Protein AF-A0A1T5GUL2-F1 (afdb_monomer)

Sequence (260 aa):
LTGRYKSAHVIKKMPGNWKTVMDAFIESFHVENVHPQTAAYSGVEQAQYDVWPGKRHFSRTLTPVGMPTSSGSYPISDQQIVDRFIKEYMPGYEHLVGAPAATLGEGDTPRDVIGRIYTDMLAEQLQVDLSDLDTACAIDAVFYSIFPNFQPWPTLAYPLFYRFRPLDDDPNQCLMDIIILAPFQGERPPSATPVIQEFEEPLANALGVLGEILDQDCAHIRAIQAGMRAARDKQLNLAEYQDSRVRHYHRTLGEYIAAP

Organism: NCBI:txid1507287

Structure (mmCIF, N/CA/C/O backbone):
data_AF-A0A1T5GUL2-F1
#
_entry.id   AF-A0A1T5GUL2-F1
#
loop_
_atom_site.group_PDB
_atom_site.id
_atom_site.type_symbol
_atom_site.label_atom_id
_atom_site.label_alt_id
_atom_site.label_comp_id
_atom_site.label_asym_id
_atom_site.label_entity_id
_atom_site.label_seq_id
_atom_site.pdbx_PDB_ins_code
_atom_site.Cartn_x
_atom_site.Cartn_y
_atom_site.Cartn_z
_atom_site.occupancy
_atom_site.B_iso_or_equiv
_atom_site.auth_seq_id
_atom_site.auth_comp_id
_atom_site.auth_asym_id
_atom_site.auth_atom_id
_atom_site.pdbx_PDB_model_num
ATOM 1 N N . LEU A 1 1 ? -16.383 1.115 -8.897 1.00 56.81 1 LEU A N 1
ATOM 2 C CA . LEU A 1 1 ? -15.688 2.429 -8.891 1.00 56.81 1 LEU A CA 1
ATOM 3 C C . LEU A 1 1 ? -16.618 3.609 -9.217 1.00 56.81 1 LEU A C 1
ATOM 5 O O . LEU A 1 1 ? -16.133 4.724 -9.366 1.00 56.81 1 LEU A O 1
ATOM 9 N N . THR A 1 2 ? -17.940 3.418 -9.313 1.00 68.31 2 THR A N 1
ATOM 10 C CA . THR A 1 2 ? -18.891 4.543 -9.317 1.00 68.31 2 THR A CA 1
ATOM 11 C C . THR A 1 2 ? -18.802 5.293 -7.982 1.00 68.31 2 THR A C 1
ATOM 13 O O . THR A 1 2 ? -18.459 4.683 -6.973 1.00 68.31 2 THR A O 1
ATOM 16 N N . GLY A 1 3 ? -19.046 6.607 -7.977 1.00 85.50 3 GLY A N 1
ATOM 17 C CA . GLY A 1 3 ? -18.998 7.414 -6.747 1.00 85.50 3 GLY A CA 1
ATOM 18 C C . GLY A 1 3 ? -17.596 7.769 -6.241 1.00 85.50 3 GLY A C 1
ATOM 19 O O . GLY A 1 3 ? -17.454 8.148 -5.087 1.00 85.50 3 GLY A O 1
ATOM 20 N N . ARG A 1 4 ? -16.552 7.655 -7.077 1.00 90.44 4 ARG A N 1
ATOM 21 C CA . ARG A 1 4 ? -15.200 8.144 -6.759 1.00 90.44 4 ARG A CA 1
ATOM 22 C C . ARG A 1 4 ? -14.668 9.115 -7.806 1.00 90.44 4 ARG A C 1
ATOM 24 O O . ARG A 1 4 ? -14.989 9.018 -8.994 1.00 90.44 4 ARG A O 1
ATOM 31 N N . TYR A 1 5 ? -13.817 10.035 -7.374 1.00 92.81 5 TYR A N 1
ATOM 32 C CA . TYR A 1 5 ? -13.069 10.935 -8.245 1.00 92.81 5 TYR A CA 1
ATOM 33 C C . TYR A 1 5 ? -11.583 10.878 -7.906 1.00 92.81 5 TYR A C 1
ATOM 35 O O . TYR A 1 5 ? -11.183 10.400 -6.849 1.00 92.81 5 TYR A O 1
ATOM 43 N N . LYS A 1 6 ? -10.752 11.326 -8.844 1.00 95.00 6 LYS A N 1
ATOM 44 C CA . LYS A 1 6 ? -9.310 11.343 -8.652 1.00 95.00 6 LYS A CA 1
ATOM 45 C C . LYS A 1 6 ? -8.930 12.585 -7.855 1.00 95.00 6 LYS A C 1
ATOM 47 O O . LYS A 1 6 ? -8.860 13.658 -8.447 1.00 95.00 6 LYS A O 1
ATOM 52 N N . SER A 1 7 ? -8.728 12.441 -6.550 1.00 94.00 7 SER A N 1
ATOM 53 C CA . SER A 1 7 ? -8.394 13.553 -5.654 1.00 94.00 7 SER A CA 1
ATOM 54 C C . SER A 1 7 ? -6.920 13.947 -5.743 1.00 94.00 7 SER A C 1
ATOM 56 O O . SER A 1 7 ? -6.603 15.125 -5.626 1.00 94.00 7 SER A O 1
ATOM 58 N N . ALA A 1 8 ? -6.035 12.993 -6.042 1.00 96.00 8 ALA A N 1
ATOM 59 C CA . ALA A 1 8 ? -4.620 13.242 -6.304 1.00 96.00 8 ALA A CA 1
ATOM 60 C C . ALA A 1 8 ? -4.084 12.328 -7.414 1.00 96.00 8 ALA A C 1
ATOM 62 O O . ALA A 1 8 ? -4.597 11.228 -7.650 1.00 96.00 8 ALA A O 1
ATOM 63 N N . HIS A 1 9 ? -3.051 12.794 -8.114 1.00 97.75 9 HIS A N 1
ATOM 64 C CA . HIS A 1 9 ? -2.316 12.003 -9.095 1.00 97.75 9 HIS A CA 1
ATOM 65 C C . HIS A 1 9 ? -0.870 12.483 -9.168 1.00 97.75 9 HIS A C 1
ATOM 67 O O . HIS A 1 9 ? -0.607 13.573 -9.671 1.00 97.75 9 HIS A O 1
ATOM 73 N N . VAL A 1 10 ? 0.055 11.654 -8.702 1.00 98.06 10 VAL A N 1
ATOM 74 C CA . VAL A 1 10 ? 1.493 11.918 -8.754 1.00 98.06 10 VAL A CA 1
ATOM 75 C C . VAL A 1 10 ? 2.141 10.903 -9.685 1.00 98.06 10 VAL A C 1
ATOM 77 O O . VAL A 1 10 ? 1.787 9.730 -9.657 1.00 98.06 10 VAL A O 1
ATOM 80 N N . ILE A 1 11 ? 3.059 11.346 -10.538 1.00 98.19 11 ILE A N 1
ATOM 81 C CA . ILE A 1 11 ? 3.874 10.486 -11.397 1.00 98.19 11 ILE A CA 1
ATOM 82 C C . ILE A 1 11 ? 5.317 10.644 -10.940 1.00 98.19 11 ILE A C 1
ATOM 84 O O . ILE A 1 11 ? 5.960 11.644 -11.248 1.00 98.19 11 ILE A O 1
ATOM 88 N N . LYS A 1 12 ? 5.824 9.655 -10.214 1.00 97.81 12 LYS A N 1
ATOM 89 C CA . LYS A 1 12 ? 7.182 9.643 -9.684 1.00 97.81 12 LYS A CA 1
ATOM 90 C C . LYS A 1 12 ? 8.126 8.946 -10.658 1.00 97.81 12 LYS A C 1
ATOM 92 O O . LYS A 1 12 ? 7.891 7.799 -11.046 1.00 97.81 12 LYS A O 1
ATOM 97 N N . LYS A 1 13 ? 9.214 9.616 -11.042 1.00 98.00 13 LYS A N 1
ATOM 98 C CA . LYS A 1 13 ? 10.342 8.959 -11.712 1.00 98.00 13 LYS A CA 1
ATOM 99 C C . LYS A 1 13 ? 11.117 8.124 -10.702 1.00 98.00 13 LYS A C 1
ATOM 101 O O . LYS A 1 13 ? 11.506 8.620 -9.647 1.00 98.00 13 LYS A O 1
ATOM 106 N N . MET A 1 14 ? 11.352 6.863 -11.041 1.00 97.75 14 MET A N 1
ATOM 107 C CA . MET A 1 14 ? 11.936 5.872 -10.146 1.00 97.75 14 MET A CA 1
ATOM 108 C C . MET A 1 14 ? 13.224 5.286 -10.731 1.00 97.75 14 MET A C 1
ATOM 110 O O . MET A 1 14 ? 13.249 4.938 -11.914 1.00 97.75 14 MET A O 1
ATOM 114 N N . PRO A 1 15 ? 14.292 5.138 -9.927 1.00 96.12 15 PRO A N 1
ATOM 115 C CA . PRO A 1 15 ? 15.608 4.680 -10.377 1.00 96.12 15 PRO A CA 1
ATOM 116 C C . PRO A 1 15 ? 15.709 3.143 -10.407 1.00 96.12 15 PRO A C 1
ATOM 118 O O . PRO A 1 15 ? 16.641 2.557 -9.850 1.00 96.12 15 PRO A O 1
ATOM 121 N N . GLY A 1 16 ? 14.721 2.479 -11.004 1.00 95.88 16 GLY A N 1
ATOM 122 C CA . GLY A 1 16 ? 14.692 1.028 -11.132 1.00 95.88 16 GLY A CA 1
ATOM 123 C C . GLY A 1 16 ? 13.833 0.556 -12.296 1.00 95.88 16 GLY A C 1
ATOM 124 O O . GLY A 1 16 ? 13.089 1.318 -12.908 1.00 95.88 16 GLY A O 1
ATOM 125 N N . ASN A 1 17 ? 13.932 -0.734 -12.606 1.00 96.44 17 ASN A N 1
ATOM 126 C CA . ASN A 1 17 ? 13.040 -1.368 -13.562 1.00 96.44 17 ASN A CA 1
ATOM 127 C C . ASN A 1 17 ? 11.607 -1.340 -13.022 1.00 96.44 17 ASN A C 1
ATOM 129 O O . ASN A 1 17 ? 11.390 -1.679 -11.861 1.00 96.44 17 ASN A O 1
ATOM 133 N N . TRP A 1 18 ? 10.624 -1.046 -13.873 1.00 96.81 18 TRP A N 1
ATOM 134 C CA . TRP A 1 18 ? 9.217 -0.977 -13.458 1.00 96.81 18 TRP A CA 1
ATOM 135 C C . TRP A 1 18 ? 8.710 -2.257 -12.777 1.00 96.81 18 TRP A C 1
ATOM 137 O O . TRP A 1 18 ? 7.853 -2.177 -11.904 1.00 96.81 18 TRP A O 1
ATOM 147 N N . LYS A 1 19 ? 9.264 -3.424 -13.137 1.00 94.81 19 LYS A N 1
ATOM 148 C CA . LYS A 1 19 ? 8.939 -4.710 -12.502 1.00 94.81 19 LYS A CA 1
ATOM 149 C C . LYS A 1 19 ? 9.507 -4.806 -11.091 1.00 94.81 19 LYS A C 1
ATOM 151 O O . LYS A 1 19 ? 8.772 -5.154 -10.185 1.00 94.81 19 LYS A O 1
ATOM 156 N N . THR A 1 20 ? 10.771 -4.417 -10.906 1.00 94.00 20 THR A N 1
ATOM 157 C CA . THR A 1 20 ? 11.413 -4.353 -9.584 1.00 94.00 20 THR A CA 1
ATOM 158 C C . THR A 1 20 ? 10.648 -3.426 -8.649 1.00 94.00 20 THR A C 1
ATOM 160 O O . THR A 1 20 ? 10.437 -3.756 -7.490 1.00 94.00 20 THR A O 1
ATOM 163 N N . VAL A 1 21 ? 10.231 -2.259 -9.154 1.00 95.94 21 VAL A N 1
ATOM 164 C CA . VAL A 1 21 ? 9.444 -1.312 -8.359 1.00 95.94 21 VAL A CA 1
ATOM 165 C C . VAL A 1 21 ? 8.085 -1.916 -8.025 1.00 95.94 21 VAL A C 1
ATOM 167 O O . VAL A 1 21 ? 7.708 -1.921 -6.865 1.00 95.94 21 VAL A O 1
ATOM 170 N N . MET A 1 22 ? 7.379 -2.488 -9.004 1.00 95.75 22 MET A N 1
ATOM 171 C CA . MET A 1 22 ? 6.084 -3.135 -8.775 1.00 95.75 22 MET A CA 1
ATOM 172 C C . MET A 1 22 ? 6.152 -4.289 -7.762 1.00 95.75 22 MET A C 1
ATOM 174 O O . MET A 1 22 ? 5.208 -4.450 -6.989 1.00 95.75 22 MET A O 1
ATOM 178 N N . ASP A 1 23 ? 7.234 -5.075 -7.758 1.00 93.19 23 ASP A N 1
ATOM 179 C CA . ASP A 1 23 ? 7.425 -6.187 -6.821 1.00 93.19 23 ASP A CA 1
ATOM 180 C C . ASP A 1 23 ? 7.426 -5.705 -5.363 1.00 93.19 23 ASP A C 1
ATOM 182 O O . ASP A 1 23 ? 6.836 -6.369 -4.518 1.00 93.19 23 ASP A O 1
ATOM 186 N N . ALA A 1 24 ? 7.976 -4.519 -5.074 1.00 90.50 24 ALA A N 1
ATOM 187 C CA . ALA A 1 24 ? 7.932 -3.932 -3.730 1.00 90.50 24 ALA A CA 1
ATOM 188 C C . ALA A 1 24 ? 6.501 -3.605 -3.259 1.00 90.50 24 ALA A C 1
ATOM 190 O O . ALA A 1 24 ? 6.240 -3.580 -2.067 1.00 90.50 24 ALA A O 1
ATOM 191 N N . PHE A 1 25 ? 5.552 -3.410 -4.181 1.00 92.50 25 PHE A N 1
ATOM 192 C CA . PHE A 1 25 ? 4.154 -3.083 -3.867 1.00 92.50 25 PHE A CA 1
ATOM 193 C C . PHE A 1 25 ? 3.185 -4.251 -4.121 1.00 92.50 25 PHE A C 1
ATOM 195 O O . PHE A 1 25 ? 1.968 -4.092 -4.014 1.00 92.50 25 PHE A O 1
ATOM 202 N N . ILE A 1 26 ? 3.684 -5.431 -4.513 1.00 92.38 26 ILE A N 1
ATOM 203 C CA . ILE A 1 26 ? 2.848 -6.615 -4.779 1.00 92.38 26 ILE A CA 1
ATOM 204 C C . ILE A 1 26 ? 2.591 -7.451 -3.519 1.00 92.38 26 ILE A C 1
ATOM 206 O O . ILE A 1 26 ? 1.747 -8.346 -3.530 1.00 92.38 26 ILE A O 1
ATOM 210 N N . GLU A 1 27 ? 3.326 -7.188 -2.449 1.00 86.88 27 GLU A N 1
ATOM 211 C CA . GLU A 1 27 ? 3.377 -8.002 -1.243 1.00 86.88 27 GLU A CA 1
ATOM 212 C C . GLU A 1 27 ? 3.496 -7.096 0.004 1.00 86.88 27 GLU A C 1
ATOM 214 O O . GLU A 1 27 ? 3.497 -5.874 -0.126 1.00 86.88 27 GLU A O 1
ATOM 219 N N . SER A 1 28 ? 3.479 -7.663 1.213 1.00 86.19 28 SER A N 1
ATOM 220 C CA . SER A 1 28 ? 3.437 -6.898 2.480 1.00 86.19 28 SER A CA 1
ATOM 221 C C . SER A 1 28 ? 4.479 -7.328 3.515 1.00 86.19 28 SER A C 1
ATOM 223 O O . SER A 1 28 ? 4.546 -6.747 4.587 1.00 86.19 28 SER A O 1
ATOM 225 N N . PHE A 1 29 ? 5.308 -8.320 3.222 1.00 85.88 29 PHE A N 1
ATOM 226 C CA . PHE A 1 29 ? 6.333 -8.874 4.098 1.00 85.88 29 PHE A CA 1
ATOM 227 C C . PHE A 1 29 ? 7.426 -7.862 4.444 1.00 85.88 29 PHE A C 1
ATOM 229 O O . PHE A 1 29 ? 7.943 -7.880 5.559 1.00 85.88 29 PHE A O 1
ATOM 236 N N . HIS A 1 30 ? 7.761 -6.937 3.537 1.00 87.88 30 HIS A N 1
ATOM 237 C CA . HIS A 1 30 ? 8.733 -5.883 3.842 1.00 87.88 30 HIS A CA 1
ATOM 238 C C . HIS A 1 30 ? 8.229 -4.877 4.889 1.00 87.88 30 HIS A C 1
ATOM 240 O O . HIS A 1 30 ? 9.056 -4.228 5.530 1.00 87.88 30 HIS A O 1
ATOM 246 N N . VAL A 1 31 ? 6.908 -4.745 5.073 1.00 85.19 31 VAL A N 1
ATOM 247 C CA . VAL A 1 31 ? 6.274 -3.667 5.857 1.00 85.19 31 VAL A CA 1
ATOM 248 C C . VAL A 1 31 ? 6.827 -3.596 7.276 1.00 85.19 31 VAL A C 1
ATOM 250 O O . VAL A 1 31 ? 7.099 -2.510 7.768 1.00 85.19 31 VAL A O 1
ATOM 253 N N . GLU A 1 32 ? 7.068 -4.736 7.917 1.00 80.50 32 GLU A N 1
ATOM 254 C CA . GLU A 1 32 ? 7.632 -4.782 9.269 1.00 80.50 32 GLU A CA 1
ATOM 255 C C . GLU A 1 32 ? 9.030 -4.143 9.358 1.00 80.50 32 GLU A C 1
ATOM 257 O O . GLU A 1 32 ? 9.350 -3.463 10.331 1.00 80.50 32 GLU A O 1
ATOM 262 N N . ASN A 1 33 ? 9.858 -4.335 8.329 1.00 84.06 33 ASN A N 1
ATOM 263 C CA . ASN A 1 33 ? 11.238 -3.853 8.302 1.00 84.06 33 ASN A CA 1
ATOM 264 C C . ASN A 1 33 ? 11.355 -2.428 7.745 1.00 84.06 33 ASN A C 1
ATOM 266 O O . ASN A 1 33 ? 12.246 -1.683 8.150 1.00 84.06 33 ASN A O 1
ATOM 270 N N . VAL A 1 34 ? 10.484 -2.056 6.804 1.00 87.38 34 VAL A N 1
ATOM 271 C CA . VAL A 1 34 ? 10.516 -0.750 6.126 1.00 87.38 34 VAL A CA 1
ATOM 272 C C . VAL A 1 34 ? 9.668 0.286 6.863 1.00 87.38 34 VAL A C 1
ATOM 274 O O . VAL A 1 34 ? 10.074 1.442 6.950 1.00 87.38 34 VAL A O 1
ATOM 277 N N . HIS A 1 35 ? 8.544 -0.131 7.452 1.00 87.25 35 HIS A N 1
ATOM 278 C CA . HIS A 1 35 ? 7.611 0.718 8.196 1.00 87.25 35 HIS A CA 1
ATOM 279 C C . HIS A 1 35 ? 7.441 0.225 9.644 1.00 87.25 35 HIS A C 1
ATOM 281 O O . HIS A 1 35 ? 6.324 -0.120 10.057 1.00 87.25 35 HIS A O 1
ATOM 287 N N . PRO A 1 36 ? 8.514 0.198 10.457 1.00 84.69 36 PRO A N 1
ATOM 288 C CA . PRO A 1 36 ? 8.479 -0.357 11.812 1.00 84.69 36 PRO A CA 1
ATOM 289 C C . PRO A 1 36 ? 7.448 0.325 12.724 1.00 84.69 36 PRO A C 1
ATOM 291 O O . PRO A 1 36 ? 6.936 -0.295 13.655 1.00 84.69 36 PRO A O 1
ATOM 294 N N . GLN A 1 37 ? 7.081 1.578 12.438 1.00 84.69 37 GLN A N 1
ATOM 295 C CA . GLN A 1 37 ? 6.003 2.291 13.123 1.00 84.69 37 GLN A CA 1
ATOM 296 C C . GLN A 1 37 ? 4.642 1.581 13.005 1.00 84.69 37 GLN A C 1
ATOM 298 O O . GLN A 1 37 ? 3.818 1.683 13.902 1.00 84.69 37 GLN A O 1
ATOM 303 N N . THR A 1 38 ? 4.406 0.813 11.939 1.00 86.19 38 THR A N 1
ATOM 304 C CA . THR A 1 38 ? 3.121 0.134 11.698 1.00 86.19 38 THR A CA 1
ATOM 305 C C . THR A 1 38 ? 2.995 -1.216 12.404 1.00 86.19 38 THR A C 1
ATOM 307 O O . THR A 1 38 ? 1.888 -1.736 12.538 1.00 86.19 38 THR A O 1
ATOM 310 N N . ALA A 1 39 ? 4.097 -1.779 12.912 1.00 87.44 39 ALA A N 1
ATOM 311 C CA . ALA A 1 39 ? 4.135 -3.136 13.467 1.00 87.44 39 ALA A CA 1
ATOM 312 C C . ALA A 1 39 ? 3.198 -3.340 14.672 1.00 87.44 39 ALA A C 1
ATOM 314 O O . ALA A 1 39 ? 2.779 -4.460 14.958 1.00 87.44 39 ALA A O 1
ATOM 315 N N . ALA A 1 40 ? 2.840 -2.260 15.374 1.00 89.00 40 ALA A N 1
ATOM 316 C CA . ALA A 1 40 ? 1.915 -2.305 16.503 1.00 89.00 40 ALA A CA 1
ATOM 317 C C . ALA A 1 40 ? 0.461 -2.608 16.096 1.00 89.00 40 ALA A C 1
ATOM 319 O O . ALA A 1 40 ? -0.316 -3.037 16.944 1.00 89.00 40 ALA A O 1
ATOM 320 N N . TYR A 1 41 ? 0.081 -2.370 14.838 1.00 90.56 41 TYR A N 1
ATOM 321 C CA . TYR A 1 41 ? -1.311 -2.461 14.388 1.00 90.56 41 TYR A CA 1
ATOM 322 C C . TYR A 1 41 ? -1.493 -3.033 12.975 1.00 90.56 41 TYR A C 1
ATOM 324 O O . TYR A 1 41 ? -2.633 -3.120 12.527 1.00 90.56 41 TYR A O 1
ATOM 332 N N . SER A 1 42 ? -0.430 -3.416 12.269 1.00 90.31 42 SER A N 1
ATOM 333 C CA . SER A 1 42 ? -0.498 -4.061 10.954 1.00 90.31 42 SER A CA 1
ATOM 334 C C . SER A 1 42 ? -0.151 -5.544 11.073 1.00 90.31 42 SER A C 1
ATOM 336 O O . SER A 1 42 ? 0.987 -5.892 11.368 1.00 90.31 42 SER A O 1
ATOM 338 N N . GLY A 1 43 ? -1.115 -6.431 10.830 1.00 90.25 43 GLY A N 1
ATOM 339 C CA . GLY A 1 43 ? -0.944 -7.881 10.925 1.00 90.25 43 GLY A CA 1
ATOM 340 C C . GLY A 1 43 ? -0.257 -8.479 9.698 1.00 90.25 43 GLY A C 1
ATOM 341 O O . GLY A 1 43 ? -0.877 -9.222 8.937 1.00 90.25 43 GLY A O 1
ATOM 342 N N . VAL A 1 44 ? 1.015 -8.136 9.478 1.00 88.06 44 VAL A N 1
ATOM 343 C CA . VAL A 1 44 ? 1.781 -8.512 8.273 1.00 88.06 44 VAL A CA 1
ATOM 344 C C . VAL A 1 44 ? 1.918 -10.028 8.107 1.00 88.06 44 VAL A C 1
ATOM 346 O O . VAL A 1 44 ? 1.764 -10.551 7.006 1.00 88.06 44 VAL A O 1
ATOM 349 N N . GLU A 1 45 ? 2.165 -10.767 9.184 1.00 85.50 45 GLU A N 1
ATOM 350 C CA . GLU A 1 45 ? 2.265 -12.233 9.123 1.00 85.50 45 GLU A CA 1
ATOM 351 C C . GLU A 1 45 ? 0.918 -12.921 8.938 1.00 85.50 45 GLU A C 1
ATOM 353 O O . GLU A 1 45 ? 0.844 -14.015 8.378 1.00 85.50 45 GLU A O 1
ATOM 358 N N . GLN A 1 46 ? -0.149 -12.276 9.399 1.0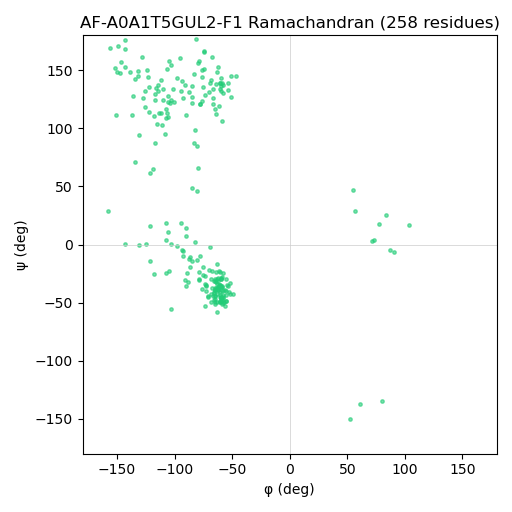0 88.75 46 GLN A N 1
ATOM 359 C CA . GLN A 1 46 ? -1.522 -12.722 9.219 1.00 88.75 46 GLN A CA 1
ATOM 360 C C . GLN A 1 46 ? -2.074 -12.318 7.846 1.00 88.75 46 GLN A C 1
ATOM 362 O O . GLN A 1 46 ? -3.234 -12.610 7.547 1.00 88.75 46 GLN A O 1
ATOM 367 N N . ALA A 1 47 ? -1.261 -11.671 7.002 1.00 92.12 47 ALA A N 1
ATOM 368 C CA . ALA A 1 47 ? -1.664 -11.292 5.665 1.00 92.12 47 ALA A CA 1
ATOM 369 C C . ALA A 1 47 ? -2.053 -12.521 4.832 1.00 92.12 47 ALA A C 1
ATOM 371 O O . ALA A 1 47 ? -1.393 -13.566 4.807 1.00 92.12 47 ALA A O 1
ATOM 372 N N . GLN A 1 48 ? -3.155 -12.378 4.109 1.00 94.69 48 GLN A N 1
ATOM 373 C CA . GLN A 1 48 ? -3.646 -13.374 3.178 1.00 94.69 48 GLN A CA 1
ATOM 374 C C . GLN A 1 48 ? -3.149 -13.056 1.770 1.00 94.69 48 GLN A C 1
ATOM 376 O O . GLN A 1 48 ? -3.297 -11.931 1.292 1.00 94.69 48 GLN A O 1
ATOM 381 N N . TYR A 1 49 ? -2.608 -14.067 1.089 1.00 96.06 49 TYR A N 1
ATOM 382 C CA . TYR A 1 49 ? -2.116 -13.962 -0.282 1.00 96.06 49 TYR A CA 1
ATOM 383 C C . TYR A 1 49 ? -2.912 -14.896 -1.192 1.00 96.06 49 TYR A C 1
ATOM 385 O O . TYR A 1 49 ? -2.787 -16.117 -1.121 1.00 96.06 49 TYR A O 1
ATOM 393 N N . ASP A 1 50 ? -3.723 -14.318 -2.075 1.00 96.50 50 ASP A N 1
ATOM 394 C CA . ASP A 1 50 ? -4.620 -15.071 -2.944 1.00 96.50 50 ASP A CA 1
ATOM 395 C C . ASP A 1 50 ? -4.119 -15.117 -4.384 1.00 96.50 50 ASP A C 1
ATOM 397 O O . ASP A 1 50 ? -3.964 -14.095 -5.065 1.00 96.50 50 ASP A O 1
ATOM 401 N N . VAL A 1 51 ? -3.945 -16.344 -4.868 1.00 96.19 51 VAL A N 1
ATOM 402 C CA . VAL A 1 51 ? -3.730 -16.683 -6.275 1.00 96.19 51 VAL A CA 1
ATOM 403 C C . VAL A 1 51 ? -4.757 -17.743 -6.663 1.00 96.19 51 VAL A C 1
ATOM 405 O O . VAL A 1 51 ? -4.883 -18.773 -6.001 1.00 96.19 51 VAL A O 1
ATOM 408 N N . TRP A 1 52 ? -5.524 -17.503 -7.726 1.00 95.50 52 TRP A N 1
ATOM 409 C CA . TRP A 1 52 ? -6.624 -18.397 -8.099 1.00 95.50 52 TRP A CA 1
ATOM 410 C C . TRP A 1 52 ? -6.241 -19.316 -9.265 1.00 95.50 52 TRP A C 1
ATOM 412 O O . TRP A 1 52 ? -5.728 -18.838 -10.285 1.00 95.50 52 TRP A O 1
ATOM 422 N N . PRO A 1 53 ? -6.533 -20.629 -9.183 1.00 92.44 53 PRO A N 1
ATOM 423 C CA . PRO A 1 53 ? -6.324 -21.549 -10.295 1.00 92.44 53 PRO A CA 1
ATOM 424 C C . PRO A 1 53 ? -7.009 -21.071 -11.582 1.00 92.44 53 PRO A C 1
ATOM 426 O O . PRO A 1 53 ? -8.168 -20.656 -11.581 1.00 92.44 53 PRO A O 1
ATOM 429 N N . GLY A 1 54 ? -6.277 -21.107 -12.697 1.00 93.19 54 GLY A N 1
ATOM 430 C CA . GLY A 1 54 ? -6.776 -20.665 -14.005 1.00 93.19 54 GLY A CA 1
ATOM 431 C C . GLY A 1 54 ? -6.947 -19.148 -14.163 1.00 93.19 54 GLY A C 1
ATOM 432 O O . GLY A 1 54 ? -7.396 -18.700 -15.217 1.00 93.19 54 GLY A O 1
ATOM 433 N N . LYS A 1 55 ? -6.589 -18.337 -13.158 1.00 96.12 55 LYS A N 1
ATOM 434 C CA . LYS A 1 55 ? -6.639 -16.869 -13.210 1.00 96.12 55 LYS A CA 1
ATOM 435 C C . LYS A 1 55 ? -5.229 -16.300 -13.074 1.00 96.12 55 LYS A C 1
ATOM 437 O O . LYS A 1 55 ? -4.774 -15.998 -11.983 1.00 96.12 55 LYS A O 1
ATOM 442 N N . ARG A 1 56 ? -4.524 -16.167 -14.200 1.00 95.62 56 ARG A N 1
ATOM 443 C CA . ARG A 1 56 ? -3.105 -15.755 -14.222 1.00 95.62 56 ARG A CA 1
ATOM 444 C C . ARG A 1 56 ? -2.865 -14.240 -14.229 1.00 95.62 56 ARG A C 1
ATOM 446 O O . ARG A 1 56 ? -1.731 -13.791 -14.114 1.00 95.62 56 ARG A O 1
ATOM 453 N N . HIS A 1 57 ? -3.917 -13.448 -14.433 1.00 97.25 57 HIS A N 1
ATOM 454 C CA . HIS A 1 57 ? -3.813 -11.998 -14.650 1.00 97.25 57 HIS A CA 1
ATOM 455 C C . HIS A 1 57 ? -4.196 -11.160 -13.438 1.00 97.25 57 HIS A C 1
ATOM 457 O O . HIS A 1 57 ? -4.166 -9.935 -13.533 1.00 97.25 57 HIS A O 1
ATOM 463 N N . PHE A 1 58 ? -4.568 -11.783 -12.321 1.00 96.31 58 PHE A N 1
ATOM 464 C CA . PHE A 1 58 ? -4.776 -11.047 -11.086 1.00 96.31 58 PHE A CA 1
ATOM 465 C C . PHE A 1 58 ? -4.518 -11.890 -9.838 1.00 96.31 58 PHE A C 1
ATOM 467 O O . PHE A 1 58 ? -4.704 -13.103 -9.834 1.00 96.31 58 PHE A O 1
ATOM 474 N N . SER A 1 59 ? -4.121 -11.211 -8.770 1.00 97.56 59 SER A N 1
ATOM 475 C CA . SER A 1 59 ? -3.957 -11.751 -7.416 1.00 97.56 59 SER A CA 1
ATOM 476 C C . SER A 1 59 ? -4.389 -10.698 -6.393 1.00 97.56 59 SER A C 1
ATOM 478 O O . SER A 1 59 ? -4.564 -9.533 -6.767 1.00 97.56 59 SER A O 1
ATOM 480 N N . ARG A 1 60 ? -4.545 -11.080 -5.122 1.00 96.38 60 ARG A N 1
ATOM 481 C CA . ARG A 1 60 ? -4.926 -10.167 -4.030 1.00 96.38 60 ARG A CA 1
ATOM 482 C C . ARG A 1 60 ? -4.060 -10.389 -2.793 1.00 96.38 60 ARG A C 1
ATOM 484 O O . ARG A 1 60 ? -3.766 -11.534 -2.469 1.00 96.38 60 ARG A O 1
ATOM 491 N N . THR A 1 61 ? -3.713 -9.307 -2.105 1.00 95.31 61 THR A N 1
ATOM 492 C CA . THR A 1 61 ? -3.274 -9.335 -0.706 1.00 95.31 61 THR A CA 1
ATOM 493 C C . THR A 1 61 ? -4.335 -8.668 0.154 1.00 95.31 61 THR A C 1
ATOM 495 O O . THR A 1 61 ? -4.956 -7.687 -0.264 1.00 95.31 61 THR A O 1
ATOM 498 N N . LEU A 1 62 ? -4.549 -9.228 1.338 1.00 94.38 62 LEU A N 1
ATOM 499 C CA . LEU A 1 62 ? -5.281 -8.608 2.431 1.00 94.38 62 LEU A CA 1
ATOM 500 C C . LEU A 1 62 ? -4.376 -8.637 3.654 1.00 94.38 62 LEU A C 1
ATOM 502 O O . LEU A 1 62 ? -4.037 -9.719 4.124 1.00 94.38 62 LEU A O 1
ATOM 506 N N . THR A 1 63 ? -4.023 -7.467 4.168 1.00 93.81 63 THR A N 1
ATOM 507 C CA . THR A 1 63 ? -3.269 -7.325 5.414 1.00 93.81 63 THR A CA 1
ATOM 508 C C . THR A 1 63 ? -4.192 -6.698 6.458 1.00 93.81 63 THR A C 1
ATOM 510 O O . THR A 1 63 ? -4.631 -5.557 6.263 1.00 93.81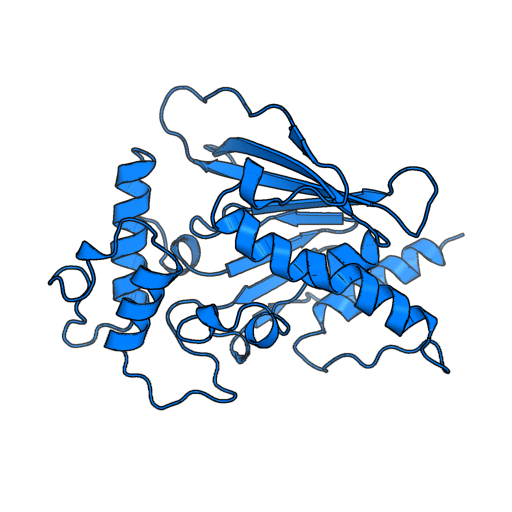 63 THR A O 1
ATOM 513 N N . PRO A 1 64 ? -4.557 -7.438 7.522 1.00 93.50 64 PRO A N 1
ATOM 514 C CA . PRO A 1 64 ? -5.469 -6.935 8.537 1.00 93.50 64 PRO A CA 1
ATOM 515 C C . PRO A 1 64 ? -4.822 -5.816 9.362 1.00 93.50 64 PRO A C 1
ATOM 517 O O . PRO A 1 64 ? -3.667 -5.921 9.763 1.00 93.50 64 PRO A O 1
ATOM 520 N N . VAL A 1 65 ? -5.583 -4.765 9.661 1.00 92.94 65 VAL A N 1
ATOM 521 C CA . VAL A 1 65 ? -5.193 -3.668 10.564 1.00 92.94 65 VAL A CA 1
ATOM 522 C C . VAL A 1 65 ? -5.885 -3.813 11.922 1.00 92.94 65 VAL A C 1
ATOM 524 O O . VAL A 1 65 ? -6.935 -4.431 12.017 1.00 92.94 65 VAL A O 1
ATOM 527 N N . GLY A 1 66 ? -5.319 -3.272 12.997 1.00 92.12 66 GLY A N 1
ATOM 528 C CA . GLY A 1 66 ? -5.833 -3.413 14.362 1.00 92.12 66 GLY A CA 1
ATOM 529 C C . GLY A 1 66 ? -5.386 -4.703 15.048 1.00 92.12 66 GLY A C 1
ATOM 530 O O . GLY A 1 66 ? -6.064 -5.205 15.939 1.00 92.12 66 GLY A O 1
ATOM 531 N N . MET A 1 67 ? -4.249 -5.249 14.625 1.00 91.00 67 MET A N 1
ATOM 532 C CA . MET A 1 67 ? -3.552 -6.333 15.312 1.00 91.00 67 MET A CA 1
ATOM 533 C C . MET A 1 67 ? -2.045 -6.223 15.049 1.00 91.00 67 MET A C 1
ATOM 535 O O . MET A 1 67 ? -1.669 -5.738 13.984 1.00 91.00 67 MET A O 1
ATOM 539 N N . PRO A 1 68 ? -1.176 -6.633 15.983 1.00 88.38 68 PRO A N 1
ATOM 540 C CA . PRO A 1 68 ? 0.260 -6.474 15.816 1.00 88.38 68 PRO A CA 1
ATOM 541 C C . PRO A 1 68 ? 0.848 -7.568 14.915 1.00 88.38 68 PRO A C 1
ATOM 543 O O . PRO A 1 68 ? 0.325 -8.686 14.851 1.00 88.38 68 PRO A O 1
A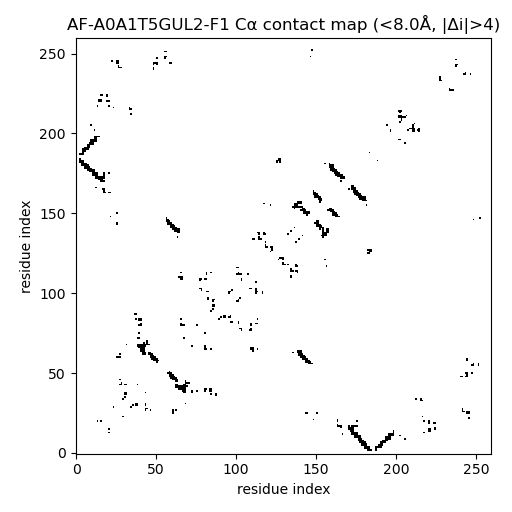TOM 546 N N . THR A 1 69 ? 1.992 -7.278 14.295 1.00 82.44 69 THR A N 1
ATOM 547 C CA . THR A 1 69 ? 2.870 -8.307 13.713 1.00 82.44 69 THR A CA 1
ATOM 548 C C . THR A 1 69 ? 3.341 -9.269 14.817 1.00 82.44 69 THR A C 1
ATOM 550 O O . THR A 1 69 ? 3.647 -8.824 15.928 1.00 82.44 69 THR A O 1
ATOM 553 N N . SER A 1 70 ? 3.392 -10.581 14.555 1.00 70.81 70 SER A N 1
ATOM 554 C CA . SER A 1 70 ? 3.757 -11.616 15.543 1.00 70.81 70 SER A CA 1
ATOM 555 C C . SER A 1 70 ? 5.268 -11.742 15.789 1.00 70.81 70 SER A C 1
ATOM 557 O O . SER A 1 70 ? 5.683 -12.121 16.888 1.00 70.81 70 SER A O 1
ATOM 559 N N . SER A 1 71 ? 6.110 -11.448 14.801 1.00 59.34 71 SER A N 1
ATOM 560 C CA . SER A 1 71 ? 7.556 -11.617 14.823 1.00 59.34 71 SER A CA 1
ATOM 561 C C . SER A 1 71 ? 8.195 -10.452 15.555 1.00 59.34 71 SER A C 1
ATOM 563 O O . SER A 1 71 ? 8.640 -9.478 14.985 1.00 59.34 71 SER A O 1
ATOM 565 N N . GLY A 1 72 ? 8.265 -10.550 16.878 1.00 54.53 72 GLY A N 1
ATOM 566 C CA . GLY A 1 72 ? 8.966 -9.550 17.688 1.00 54.53 72 GLY A CA 1
ATOM 567 C C . GLY A 1 72 ? 8.067 -8.562 18.422 1.00 54.53 72 GLY A C 1
ATOM 568 O O . GLY A 1 72 ? 8.572 -7.555 18.922 1.00 54.53 72 GLY A O 1
ATOM 569 N N . SER A 1 73 ? 6.770 -8.846 18.574 1.00 57.50 73 SER A N 1
ATOM 570 C CA . SER A 1 73 ? 5.922 -8.036 19.447 1.00 57.50 73 SER A CA 1
ATOM 571 C C . SER A 1 73 ? 6.395 -8.145 20.904 1.00 57.50 73 SER A C 1
ATOM 573 O O . SER A 1 73 ? 6.279 -9.172 21.576 1.00 57.50 73 SER A O 1
ATOM 575 N N . TYR A 1 74 ? 6.906 -7.021 21.406 1.00 60.19 74 TYR A N 1
ATOM 576 C CA . TYR A 1 74 ? 6.789 -6.648 22.809 1.00 60.19 74 TYR A CA 1
ATOM 577 C C . TYR A 1 74 ? 5.333 -6.858 23.259 1.00 60.19 74 TYR A C 1
ATOM 579 O O . TYR A 1 74 ? 4.427 -6.622 22.457 1.00 60.19 74 TYR A O 1
ATOM 587 N N . PRO A 1 75 ? 5.071 -7.268 24.514 1.00 73.62 75 PRO A N 1
ATOM 588 C CA . PRO A 1 75 ? 3.703 -7.365 25.009 1.00 73.62 75 PRO A CA 1
ATOM 589 C C . PRO A 1 75 ? 3.029 -5.988 24.906 1.00 73.62 75 PRO A C 1
ATOM 591 O O . PRO A 1 75 ? 3.357 -5.075 25.663 1.00 73.62 75 PRO A O 1
ATOM 594 N N . ILE A 1 76 ? 2.122 -5.848 23.937 1.00 87.88 76 ILE A N 1
ATOM 595 C CA . ILE A 1 76 ? 1.293 -4.667 23.700 1.00 87.88 76 ILE A CA 1
ATOM 596 C C . ILE A 1 76 ? -0.148 -5.028 24.056 1.00 87.88 76 ILE A C 1
ATOM 598 O O . ILE A 1 76 ? -0.624 -6.108 23.708 1.00 87.88 76 ILE A O 1
ATOM 602 N N . SER A 1 77 ? -0.827 -4.166 24.806 1.00 92.25 77 SER A N 1
ATOM 603 C CA . SER A 1 77 ? -2.238 -4.365 25.125 1.00 92.25 77 SER A CA 1
ATOM 604 C C . SER A 1 77 ? -3.133 -3.956 23.958 1.00 92.25 77 SER A C 1
ATOM 606 O O . SER A 1 77 ? -2.769 -3.100 23.152 1.00 92.25 77 SER A O 1
ATOM 608 N N . ASP A 1 78 ? -4.349 -4.492 23.927 1.00 94.31 78 ASP A N 1
ATOM 609 C CA . ASP A 1 78 ? -5.364 -4.128 22.936 1.00 94.31 78 ASP A CA 1
ATOM 610 C C . ASP A 1 78 ? -5.592 -2.609 22.863 1.00 94.31 78 ASP A C 1
ATOM 612 O O . ASP A 1 78 ? -5.660 -2.034 21.778 1.00 94.31 78 ASP A O 1
ATOM 616 N N . GLN A 1 79 ? -5.613 -1.921 24.009 1.00 95.81 79 GLN A N 1
ATOM 617 C CA . GLN A 1 79 ? -5.770 -0.463 24.031 1.00 95.81 79 GLN A CA 1
ATOM 618 C C . GLN A 1 79 ? -4.555 0.254 23.433 1.00 95.81 79 GLN A C 1
ATOM 620 O O . GLN A 1 79 ? -4.701 1.247 22.724 1.00 95.81 79 GLN A O 1
ATOM 625 N N . GLN A 1 80 ? -3.345 -0.254 23.681 1.00 94.19 80 GLN A N 1
ATOM 626 C CA . GLN A 1 80 ? -2.137 0.320 23.098 1.00 94.19 80 GLN A CA 1
ATOM 627 C C . GLN A 1 80 ? -2.114 0.164 21.572 1.00 94.19 80 GLN A C 1
ATOM 629 O O . GLN A 1 80 ? -1.588 1.051 20.906 1.00 94.19 80 GLN A O 1
ATOM 634 N N . ILE A 1 81 ? -2.704 -0.895 21.005 1.00 94.38 81 ILE A N 1
ATOM 635 C CA . ILE A 1 81 ? -2.860 -1.044 19.547 1.00 94.38 81 ILE A CA 1
ATOM 636 C C . ILE A 1 81 ? -3.692 0.119 18.985 1.00 94.38 81 ILE A C 1
ATOM 638 O O . ILE A 1 81 ? -3.263 0.775 18.034 1.00 94.38 81 ILE A O 1
ATOM 642 N N . VAL A 1 82 ? -4.839 0.421 19.607 1.00 96.38 82 VAL A N 1
ATOM 643 C CA . VAL A 1 82 ? -5.708 1.548 19.216 1.00 96.38 82 VAL A CA 1
ATOM 644 C C . VAL A 1 82 ? -4.964 2.880 19.335 1.00 96.38 82 VAL A C 1
ATOM 646 O O . VAL A 1 82 ? -4.920 3.660 18.383 1.00 96.38 82 VAL A O 1
ATOM 649 N N . ASP A 1 83 ? -4.311 3.124 20.473 1.00 95.44 83 ASP A N 1
ATOM 650 C CA . ASP A 1 83 ? -3.584 4.371 20.724 1.00 95.44 83 ASP A CA 1
ATOM 651 C C . ASP A 1 83 ? -2.429 4.586 19.731 1.00 95.44 83 ASP A C 1
ATOM 653 O O . ASP A 1 83 ? -2.138 5.723 19.351 1.00 95.44 83 ASP A O 1
ATOM 657 N N . ARG A 1 84 ? -1.740 3.509 19.328 1.00 92.50 84 ARG A N 1
ATOM 658 C CA . ARG A 1 84 ? -0.651 3.554 18.340 1.00 92.50 84 ARG A CA 1
ATOM 659 C C . ARG A 1 84 ? -1.176 3.837 16.943 1.00 92.50 84 ARG A C 1
ATOM 661 O O . ARG A 1 84 ? -0.633 4.718 16.282 1.00 92.50 84 ARG A O 1
ATOM 668 N N . PHE A 1 85 ? -2.268 3.187 16.544 1.00 93.12 85 PHE A N 1
ATOM 669 C CA . PHE A 1 85 ? -2.930 3.484 15.277 1.00 93.12 85 PHE A CA 1
ATOM 670 C C . PHE A 1 85 ? -3.304 4.970 15.174 1.00 93.12 85 PHE A C 1
ATOM 672 O O . PHE A 1 85 ? -2.948 5.622 14.197 1.00 93.12 85 PHE A O 1
ATOM 679 N N . ILE A 1 86 ? -3.935 5.540 16.208 1.00 94.38 86 ILE A N 1
ATOM 680 C CA . ILE A 1 86 ? -4.308 6.965 16.215 1.00 94.38 86 ILE A CA 1
ATOM 681 C C . ILE A 1 86 ? -3.068 7.854 16.057 1.00 94.38 86 ILE A C 1
ATOM 683 O O . ILE A 1 86 ? -3.033 8.719 15.187 1.00 94.38 86 ILE A O 1
ATOM 687 N N . LYS A 1 87 ? -2.031 7.625 16.872 1.00 91.38 87 LYS A N 1
ATOM 688 C CA . LYS A 1 87 ? -0.818 8.462 16.879 1.00 91.38 87 LYS A CA 1
ATOM 689 C C . LYS A 1 87 ? -0.038 8.424 15.569 1.00 91.38 87 LYS A C 1
ATOM 691 O O . LYS A 1 87 ? 0.613 9.405 15.234 1.00 91.38 87 LYS A O 1
ATOM 696 N N . GLU A 1 88 ? -0.032 7.285 14.886 1.00 87.19 88 GLU A N 1
ATOM 697 C CA . GLU A 1 88 ? 0.871 7.041 13.755 1.00 87.19 88 GLU A CA 1
ATOM 698 C C . GLU A 1 88 ? 0.160 7.109 12.404 1.00 87.19 88 GLU A C 1
ATOM 700 O O . GLU A 1 88 ? 0.813 7.361 11.395 1.00 87.19 88 GLU A O 1
ATOM 705 N N . TYR A 1 89 ? -1.161 6.905 12.382 1.00 86.12 89 TYR A N 1
ATOM 706 C CA . TYR A 1 89 ? -1.954 6.822 11.155 1.00 86.12 89 TYR A CA 1
ATOM 707 C C . TYR A 1 89 ? -3.084 7.863 11.066 1.00 86.12 89 TYR A C 1
ATOM 709 O O . TYR A 1 89 ? -3.610 8.096 9.978 1.00 86.12 89 TYR A O 1
ATOM 717 N N . MET A 1 90 ? -3.447 8.536 12.167 1.00 88.69 90 MET A N 1
ATOM 718 C CA . MET A 1 90 ? -4.480 9.586 12.188 1.00 88.69 90 MET A CA 1
ATOM 719 C C . MET A 1 90 ? -3.908 10.947 12.638 1.00 88.69 90 MET A C 1
ATOM 721 O O . MET A 1 90 ? -4.294 11.461 13.693 1.00 88.69 90 MET A O 1
ATOM 725 N N . PRO A 1 91 ? -2.996 11.564 11.860 1.00 83.19 91 PRO A N 1
ATOM 726 C CA . PRO A 1 91 ? -2.398 12.846 12.227 1.00 83.19 91 PRO A CA 1
ATOM 727 C C . PRO A 1 91 ? -3.472 13.928 12.423 1.00 83.19 91 PRO A C 1
ATOM 729 O O . PRO A 1 91 ? -4.343 14.117 11.572 1.00 83.19 91 PRO A O 1
ATOM 732 N N . GLY A 1 92 ? -3.407 14.642 13.549 1.00 88.44 92 GLY A N 1
ATOM 733 C CA . GLY A 1 92 ? -4.398 15.645 13.961 1.00 88.44 92 GLY A CA 1
ATOM 734 C C . GLY A 1 92 ? -5.546 15.103 14.826 1.00 88.44 92 GLY A C 1
ATOM 735 O O . GLY A 1 92 ? -6.336 15.887 15.360 1.00 88.44 92 GLY A O 1
ATOM 736 N N . TYR A 1 93 ? -5.634 13.783 15.014 1.00 92.62 93 TYR A N 1
ATOM 737 C CA . TYR A 1 93 ? -6.642 13.126 15.853 1.00 92.62 93 TYR A CA 1
ATOM 738 C C . TYR A 1 93 ? -6.063 12.582 17.167 1.00 92.62 93 TYR A C 1
ATOM 740 O O . TYR A 1 93 ? -6.696 11.780 17.850 1.00 92.62 93 TYR A O 1
ATOM 748 N N . GLU A 1 94 ? -4.890 13.058 17.593 1.00 94.38 94 GLU A N 1
ATOM 749 C CA . GLU A 1 94 ? -4.204 12.595 18.807 1.00 94.38 94 GLU A CA 1
ATOM 750 C C . GLU A 1 94 ? -5.020 12.848 20.083 1.00 94.38 94 GLU A C 1
ATOM 752 O O . GLU A 1 94 ? -4.843 12.157 21.083 1.00 94.38 94 GLU A O 1
ATOM 757 N N . HIS A 1 95 ? -5.950 13.805 20.044 1.00 94.38 95 HIS A N 1
ATOM 758 C CA . HIS A 1 95 ? -6.899 14.081 21.124 1.00 94.38 95 HIS A CA 1
ATOM 759 C C . HIS A 1 95 ? -7.864 12.915 21.408 1.00 94.38 95 HIS A C 1
ATOM 761 O O . HIS A 1 95 ? -8.476 12.889 22.475 1.00 94.38 95 HIS A O 1
ATOM 767 N N . LEU A 1 96 ? -8.004 11.956 20.483 1.00 95.38 96 LEU A N 1
ATOM 768 C CA . LEU A 1 96 ? -8.779 10.734 20.699 1.00 95.38 96 LEU A CA 1
ATOM 769 C C . LEU A 1 96 ? -8.050 9.726 21.593 1.00 95.38 96 LEU A C 1
ATOM 771 O O . LEU A 1 96 ? -8.698 8.855 22.165 1.00 95.38 96 LEU A O 1
ATOM 775 N N . VAL A 1 97 ? -6.729 9.831 21.756 1.00 95.69 97 VAL A N 1
ATOM 776 C CA . VAL A 1 97 ? -5.967 8.919 22.621 1.00 95.69 97 VAL A CA 1
ATOM 777 C C . VAL A 1 97 ? -6.460 9.049 24.063 1.00 95.69 97 VAL A C 1
ATOM 779 O O . VAL A 1 97 ? -6.379 10.118 24.668 1.00 95.69 97 VAL A O 1
ATOM 782 N N . GLY A 1 98 ? -6.967 7.948 24.623 1.00 92.44 98 GLY A N 1
ATOM 783 C CA . GLY A 1 98 ? -7.579 7.918 25.955 1.00 92.44 98 GLY A CA 1
ATOM 784 C C . GLY A 1 98 ? -8.969 8.564 26.046 1.00 92.44 98 GLY A C 1
ATOM 785 O O . GLY A 1 98 ? -9.532 8.640 27.139 1.00 92.44 98 GLY A O 1
ATOM 786 N N . ALA A 1 99 ? -9.543 9.028 24.932 1.00 95.88 99 ALA A N 1
ATOM 787 C CA . ALA A 1 99 ? -10.919 9.500 24.897 1.00 95.88 99 ALA A CA 1
ATOM 788 C C . ALA A 1 99 ? -11.899 8.312 24.953 1.00 95.88 99 ALA A C 1
ATOM 790 O O . ALA A 1 99 ? -11.598 7.240 24.416 1.00 95.88 99 ALA A O 1
ATOM 791 N N . PRO A 1 100 ? -13.113 8.492 25.511 1.00 95.44 100 PRO A N 1
ATOM 792 C CA . PRO A 1 100 ? -14.110 7.421 25.576 1.00 95.44 100 PRO A CA 1
ATOM 793 C C . PRO A 1 100 ? -14.434 6.784 24.217 1.00 95.44 100 PRO A C 1
ATOM 795 O O . PRO A 1 100 ? -14.643 5.580 24.147 1.00 95.44 100 PRO A O 1
ATOM 798 N N . ALA A 1 101 ? -14.424 7.567 23.131 1.00 93.50 101 ALA A N 1
ATOM 799 C CA . ALA A 1 101 ? -14.713 7.079 21.779 1.00 93.50 101 ALA A CA 1
ATOM 800 C C . ALA A 1 101 ? -13.682 6.059 21.251 1.00 93.50 101 ALA A C 1
ATOM 802 O O . ALA A 1 101 ? -14.041 5.177 20.470 1.00 93.50 101 ALA A O 1
ATOM 803 N N . ALA A 1 102 ? -12.425 6.165 21.697 1.00 95.94 102 ALA A N 1
ATOM 804 C CA . ALA A 1 102 ? -11.315 5.290 21.317 1.00 95.94 102 ALA A CA 1
ATOM 805 C C . ALA A 1 102 ? -10.917 4.301 22.430 1.00 95.94 102 ALA A C 1
ATOM 807 O O . ALA A 1 102 ? -9.871 3.659 22.351 1.00 95.94 102 ALA A O 1
ATOM 808 N N . THR A 1 103 ? -11.723 4.194 23.487 1.00 96.31 103 THR A N 1
ATOM 809 C CA . THR A 1 103 ? -11.499 3.231 24.567 1.00 96.31 103 THR A CA 1
ATOM 810 C C . THR A 1 103 ? -12.227 1.929 24.248 1.00 96.31 103 THR A C 1
ATOM 812 O O . THR A 1 103 ? -13.376 1.957 23.809 1.00 96.31 103 THR A O 1
ATOM 815 N N . LEU A 1 104 ? -11.569 0.795 24.480 1.00 96.44 104 LEU A N 1
ATOM 816 C CA . LEU A 1 104 ? -12.176 -0.528 24.332 1.00 96.44 104 LEU A CA 1
ATOM 817 C C . LEU A 1 104 ? -13.283 -0.755 25.368 1.00 96.44 104 LEU A C 1
ATOM 819 O O . LEU A 1 104 ? -13.056 -0.615 26.574 1.00 96.44 104 LEU A O 1
ATOM 823 N N . GLY A 1 105 ? -14.474 -1.122 24.894 1.00 94.56 105 GLY A N 1
ATOM 824 C CA . GLY A 1 105 ? -15.565 -1.630 25.719 1.00 94.56 105 GLY A CA 1
ATOM 825 C C . GLY A 1 105 ? -15.419 -3.117 26.058 1.00 94.56 105 GLY A C 1
ATOM 826 O O . GLY A 1 105 ? -14.508 -3.808 25.604 1.00 94.56 105 GLY A O 1
ATOM 827 N N . GLU A 1 106 ? -16.347 -3.636 26.866 1.00 93.69 106 GLU A N 1
ATOM 828 C CA . GLU A 1 106 ? -16.413 -5.072 27.156 1.00 93.69 106 GLU A CA 1
ATOM 829 C C . GLU A 1 106 ? -16.743 -5.858 25.877 1.00 93.69 106 GLU A C 1
ATOM 831 O O . GLU A 1 106 ? -17.816 -5.695 25.299 1.00 93.69 106 GLU A O 1
ATOM 836 N N . GLY A 1 107 ? -15.817 -6.719 25.446 1.00 93.56 107 GLY A N 1
ATOM 837 C CA . GLY A 1 107 ? -15.965 -7.547 24.246 1.00 93.56 107 GLY A CA 1
ATOM 838 C C . GLY A 1 107 ? -15.522 -6.885 22.937 1.00 93.56 107 GLY A C 1
ATOM 839 O O . GLY A 1 107 ? -15.494 -7.577 21.922 1.00 93.56 107 GLY A O 1
ATOM 840 N N . ASP A 1 108 ? -15.140 -5.604 22.957 1.00 95.31 108 ASP A N 1
ATOM 841 C CA . ASP A 1 108 ? -14.556 -4.945 21.787 1.00 95.31 108 ASP A CA 1
ATOM 842 C C . ASP A 1 108 ? -13.166 -5.519 21.486 1.00 95.31 108 ASP A C 1
ATOM 844 O O . ASP A 1 108 ? -12.356 -5.758 22.386 1.00 95.31 108 ASP A O 1
ATOM 848 N N . THR A 1 109 ? -12.853 -5.665 20.201 1.00 95.56 109 THR A N 1
ATOM 849 C CA . THR A 1 109 ? -11.478 -5.847 19.729 1.00 95.56 109 THR A CA 1
ATOM 850 C C . THR A 1 109 ? -10.875 -4.498 19.310 1.00 95.56 109 THR A C 1
ATOM 852 O O . THR A 1 109 ? -11.615 -3.562 18.984 1.00 95.56 109 THR A O 1
ATOM 855 N N . PRO A 1 110 ? -9.534 -4.365 19.218 1.00 95.62 110 PRO A N 1
ATOM 856 C CA . PRO A 1 110 ? -8.918 -3.157 18.661 1.00 95.62 110 PRO A CA 1
ATOM 857 C C . PRO A 1 110 ? -9.447 -2.805 17.267 1.00 95.62 110 PRO A C 1
ATOM 859 O O . PRO A 1 110 ? -9.620 -1.629 16.952 1.00 95.62 110 PRO A O 1
ATOM 862 N N . ARG A 1 111 ? -9.749 -3.821 16.446 1.00 94.94 111 ARG A N 1
ATOM 863 C CA . ARG A 1 111 ? -10.305 -3.656 15.096 1.00 94.94 111 ARG A CA 1
ATOM 864 C C . ARG A 1 111 ? -11.670 -2.984 15.111 1.00 94.94 111 ARG A C 1
ATOM 866 O O . ARG A 1 111 ? -11.927 -2.153 14.246 1.00 94.94 111 ARG A O 1
ATOM 873 N N . ASP A 1 112 ? -12.519 -3.314 16.080 1.00 94.94 112 ASP A N 1
ATOM 874 C CA . ASP A 1 112 ? -13.864 -2.741 16.189 1.00 94.94 112 ASP A CA 1
ATOM 875 C C . ASP A 1 112 ? -13.793 -1.249 16.520 1.00 94.94 112 ASP A C 1
ATOM 877 O O . ASP A 1 112 ? -14.455 -0.425 15.884 1.00 94.94 112 ASP A O 1
ATOM 881 N N . VAL A 1 113 ? -12.926 -0.882 17.469 1.00 96.56 113 VAL A N 1
ATOM 882 C CA . VAL A 1 113 ? -12.724 0.517 17.865 1.00 96.56 113 VAL A CA 1
ATOM 883 C C . VAL A 1 113 ? -12.061 1.315 16.745 1.00 96.56 113 VAL A C 1
ATOM 885 O O . VAL A 1 113 ? -12.575 2.371 16.384 1.00 96.56 113 VAL A O 1
ATOM 888 N N . ILE A 1 114 ? -10.966 0.808 16.163 1.00 96.31 114 ILE A N 1
ATOM 889 C CA . ILE A 1 114 ? -10.259 1.459 15.048 1.00 96.31 114 ILE A CA 1
ATOM 890 C C . ILE A 1 114 ? -11.193 1.624 13.842 1.00 96.31 114 ILE A C 1
ATOM 892 O O . ILE A 1 114 ? -11.271 2.708 13.269 1.00 96.31 114 ILE A O 1
ATOM 896 N N . GLY A 1 115 ? -11.944 0.577 13.490 1.00 95.25 115 GLY A N 1
ATOM 897 C CA . GLY A 1 115 ? -12.931 0.601 12.414 1.00 95.25 115 GLY A CA 1
ATOM 898 C C . GLY A 1 115 ? -13.963 1.704 12.596 1.00 95.25 115 GLY A C 1
ATOM 899 O O . GLY A 1 115 ? -14.186 2.490 11.676 1.00 95.25 115 GLY A O 1
ATOM 900 N N . ARG A 1 116 ? -14.538 1.808 13.798 1.00 93.88 116 ARG A N 1
ATOM 901 C CA . ARG A 1 116 ? -15.524 2.836 14.142 1.00 93.88 116 ARG A CA 1
ATOM 902 C C . ARG A 1 116 ? -14.939 4.246 14.063 1.00 93.88 116 ARG A C 1
ATOM 904 O O . ARG A 1 116 ? -15.419 5.040 13.262 1.00 93.88 116 ARG A O 1
ATOM 911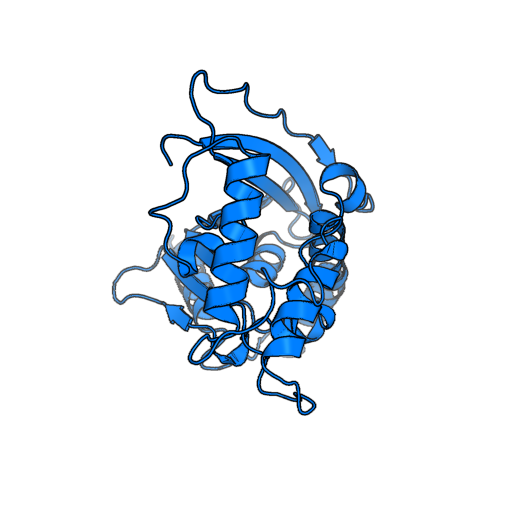 N N . ILE A 1 117 ? -13.876 4.543 14.821 1.00 94.94 117 ILE A N 1
ATOM 912 C CA . ILE A 1 117 ? -13.315 5.908 14.874 1.00 94.94 117 ILE A CA 1
ATOM 913 C C . ILE A 1 117 ? -12.811 6.375 13.505 1.00 94.94 117 ILE A C 1
ATOM 915 O O . ILE A 1 117 ? -12.928 7.552 13.172 1.00 94.94 117 ILE A O 1
ATOM 919 N N . TYR A 1 118 ? -12.262 5.462 12.699 1.00 93.12 118 TYR A N 1
ATOM 920 C CA . TYR A 1 118 ? -11.741 5.798 11.382 1.00 93.12 118 TYR A CA 1
ATOM 921 C C . TYR A 1 118 ? -12.866 5.989 10.360 1.00 93.12 118 TYR A C 1
ATOM 923 O O . TYR A 1 118 ? -12.799 6.900 9.538 1.00 93.12 118 TYR A O 1
ATOM 931 N N . THR A 1 119 ? -13.926 5.180 10.432 1.00 93.50 119 THR A N 1
ATOM 932 C CA . THR A 1 119 ? -15.117 5.357 9.586 1.00 93.50 119 THR A CA 1
ATOM 933 C C . THR A 1 119 ? -15.826 6.669 9.907 1.00 93.50 119 THR A C 1
ATOM 935 O O . THR A 1 119 ? -16.138 7.413 8.980 1.00 93.50 119 THR A O 1
ATOM 938 N N . ASP A 1 120 ? -15.998 6.998 11.191 1.00 92.31 120 ASP A N 1
ATOM 939 C CA . ASP A 1 120 ? -16.581 8.270 11.636 1.00 92.31 120 ASP A CA 1
ATOM 940 C C . ASP A 1 120 ? -15.749 9.461 11.136 1.00 92.31 120 ASP A C 1
ATOM 942 O O . ASP A 1 120 ? -16.288 10.400 10.545 1.00 92.31 120 ASP A O 1
ATOM 946 N N . MET A 1 121 ? -14.420 9.384 11.285 1.00 91.44 121 MET A N 1
ATOM 947 C CA . MET A 1 121 ? -13.488 10.386 10.765 1.00 91.44 121 MET A CA 1
ATOM 948 C C . MET A 1 121 ? -13.644 10.576 9.250 1.00 91.44 121 MET A C 1
ATOM 950 O O . MET A 1 121 ? -13.741 11.706 8.772 1.00 91.44 121 MET A O 1
ATOM 954 N N . LEU A 1 122 ? -13.655 9.487 8.476 1.00 89.50 122 LEU A N 1
ATOM 955 C CA . LEU A 1 122 ? -13.786 9.552 7.021 1.00 89.50 122 LEU A CA 1
ATOM 956 C C . LEU A 1 122 ? -15.149 10.100 6.592 1.00 89.50 122 LEU A C 1
ATOM 958 O O . LEU A 1 122 ? -15.207 10.899 5.658 1.00 89.50 122 LEU A O 1
ATOM 962 N N . ALA A 1 123 ? -16.230 9.690 7.257 1.00 90.56 123 ALA A N 1
ATOM 963 C CA . ALA A 1 123 ? -17.577 10.174 6.979 1.00 90.56 123 ALA A CA 1
ATOM 964 C C . ALA A 1 123 ? -17.665 11.692 7.197 1.00 90.56 123 ALA A C 1
ATOM 966 O O . ALA A 1 123 ? -18.190 12.411 6.342 1.00 90.56 123 ALA A O 1
ATOM 967 N N . GLU A 1 124 ? -17.071 12.194 8.286 1.00 90.88 124 GLU A N 1
ATOM 968 C CA . GLU A 1 124 ? -16.972 13.625 8.569 1.00 90.88 124 GLU A CA 1
ATOM 969 C C . GLU A 1 124 ? -16.106 14.354 7.530 1.00 90.88 124 GLU A C 1
ATOM 971 O O . GLU A 1 124 ? -16.546 15.339 6.940 1.00 90.88 124 GLU A O 1
ATOM 976 N N . GLN A 1 125 ? -14.892 13.879 7.247 1.00 87.06 125 GLN A N 1
ATOM 977 C CA . GLN A 1 125 ? -13.979 14.563 6.323 1.00 87.06 125 GLN A CA 1
ATOM 978 C C . GLN A 1 125 ? -14.503 14.610 4.886 1.00 87.06 125 GLN A C 1
ATOM 980 O O . GLN A 1 125 ? -14.327 15.606 4.183 1.00 87.06 125 GLN A O 1
ATOM 985 N N . LEU A 1 126 ? -15.124 13.521 4.436 1.00 85.25 126 LEU A N 1
ATOM 986 C CA . LEU A 1 126 ? -15.569 13.357 3.054 1.00 85.25 126 LEU A CA 1
ATOM 987 C C . LEU A 1 126 ? -17.021 13.800 2.860 1.00 85.25 126 LEU A C 1
ATOM 989 O O . LEU A 1 126 ? -17.453 13.926 1.714 1.00 85.25 126 LEU A O 1
ATOM 993 N N . GLN A 1 127 ? -17.749 14.071 3.951 1.00 88.69 127 GLN A N 1
ATOM 994 C CA . GLN A 1 127 ? -19.165 14.447 3.948 1.00 88.69 127 GLN A CA 1
ATOM 995 C C . GLN A 1 127 ? -20.019 13.412 3.198 1.00 88.69 127 GLN A C 1
ATOM 997 O O . GLN A 1 127 ? -20.829 13.754 2.334 1.00 88.69 127 GLN A O 1
ATOM 1002 N N . VAL A 1 128 ? -19.795 12.131 3.508 1.00 87.25 128 VAL A N 1
ATOM 1003 C CA . VAL A 1 128 ? -20.498 10.987 2.910 1.00 87.25 128 VAL A CA 1
ATOM 1004 C C . VAL A 1 128 ? -20.976 10.023 3.991 1.00 87.25 128 VAL A C 1
ATOM 1006 O O . VAL A 1 128 ? -20.338 9.882 5.030 1.00 87.25 128 VAL A O 1
ATOM 1009 N N . ASP A 1 129 ? -22.085 9.332 3.736 1.00 87.69 129 ASP A N 1
ATOM 1010 C CA . ASP A 1 129 ? -22.567 8.261 4.612 1.00 87.69 129 ASP A CA 1
ATOM 1011 C C . ASP A 1 129 ? -21.754 6.976 4.391 1.00 87.69 129 ASP A C 1
ATOM 1013 O O . ASP A 1 129 ? -21.697 6.450 3.276 1.00 87.69 129 ASP A O 1
ATOM 1017 N N . LEU A 1 130 ? -21.112 6.493 5.458 1.00 89.25 130 LEU A N 1
ATOM 1018 C CA . LEU A 1 130 ? -20.320 5.259 5.493 1.00 89.25 130 LEU A CA 1
ATOM 1019 C C . LEU A 1 130 ? -20.849 4.259 6.533 1.00 89.25 130 LEU A C 1
ATOM 1021 O O . LEU A 1 130 ? -20.131 3.336 6.900 1.00 89.25 130 LEU A O 1
ATOM 1025 N N . SER A 1 131 ? -22.081 4.430 7.021 1.00 84.69 131 SER A N 1
ATOM 1026 C CA . SER A 1 131 ? -22.644 3.596 8.095 1.00 84.69 131 SER A CA 1
ATOM 1027 C C . SER A 1 131 ? -22.722 2.100 7.755 1.00 84.69 131 SER A C 1
ATOM 1029 O O . SER A 1 131 ? -22.565 1.267 8.643 1.00 84.69 131 SER A O 1
ATOM 1031 N N . ASP A 1 132 ? -22.884 1.761 6.473 1.00 86.81 132 ASP A N 1
ATOM 1032 C CA . ASP A 1 132 ? -22.905 0.380 5.966 1.00 86.81 132 ASP A CA 1
ATOM 1033 C C . ASP A 1 132 ? -21.510 -0.147 5.553 1.00 86.81 132 ASP A C 1
ATOM 1035 O O . ASP A 1 132 ? -21.397 -1.205 4.928 1.00 86.81 132 ASP A O 1
ATOM 1039 N N . LEU A 1 133 ? -20.429 0.596 5.821 1.00 88.62 133 LEU A N 1
ATOM 1040 C CA . LEU A 1 133 ? -19.084 0.196 5.417 1.00 88.62 133 LEU A CA 1
ATOM 1041 C C . LEU A 1 133 ? -18.520 -0.874 6.358 1.00 88.62 133 LEU A C 1
ATOM 1043 O O . LEU A 1 133 ? -18.308 -0.636 7.543 1.00 88.62 133 LEU A O 1
ATOM 1047 N N . ASP A 1 134 ? -18.176 -2.033 5.798 1.00 90.81 134 ASP A N 1
ATOM 1048 C CA . ASP A 1 134 ? -17.469 -3.074 6.544 1.00 90.81 134 ASP A CA 1
ATOM 1049 C C . ASP A 1 134 ? -16.125 -2.563 7.084 1.00 90.81 134 ASP A C 1
ATOM 1051 O O . ASP A 1 134 ? -15.346 -1.954 6.344 1.00 90.81 134 ASP A O 1
ATOM 1055 N N . THR A 1 135 ? -15.777 -2.935 8.321 1.00 90.94 135 THR A N 1
ATOM 1056 C CA . THR A 1 135 ? -14.480 -2.608 8.942 1.00 90.94 135 THR A CA 1
ATOM 1057 C C . THR A 1 135 ? -13.303 -2.948 8.028 1.00 90.94 135 THR A C 1
ATOM 1059 O O . THR A 1 135 ? -12.408 -2.130 7.852 1.00 90.94 135 THR A O 1
ATOM 1062 N N . ALA A 1 136 ? -13.318 -4.106 7.361 1.00 90.38 136 ALA A N 1
ATOM 1063 C CA . ALA A 1 136 ? -12.250 -4.476 6.429 1.00 90.38 136 ALA A CA 1
ATOM 1064 C C . ALA A 1 136 ? -12.120 -3.496 5.246 1.00 90.38 136 ALA A C 1
ATOM 1066 O O . ALA A 1 136 ? -11.017 -3.188 4.803 1.00 90.38 136 ALA A O 1
ATOM 1067 N N . CYS A 1 137 ? -13.235 -2.961 4.744 1.00 90.38 137 CYS A N 1
ATOM 1068 C CA . CYS A 1 137 ? -13.218 -1.943 3.695 1.00 90.38 137 CYS A CA 1
ATOM 1069 C C . CYS A 1 137 ? -12.809 -0.561 4.223 1.00 90.38 137 CYS A C 1
ATOM 1071 O O . CYS A 1 137 ? -12.286 0.252 3.453 1.00 90.38 137 CYS A O 1
ATOM 1073 N N . ALA A 1 138 ? -13.043 -0.298 5.509 1.00 90.94 138 ALA A N 1
ATOM 1074 C CA . ALA A 1 138 ? -12.623 0.922 6.177 1.00 90.94 138 ALA A CA 1
ATOM 1075 C C . ALA A 1 138 ? -11.111 0.936 6.428 1.00 90.94 138 ALA A C 1
ATOM 1077 O O . ALA A 1 138 ? -10.462 1.888 6.002 1.00 90.94 138 ALA A O 1
ATOM 1078 N N . ILE A 1 139 ? -10.554 -0.108 7.058 1.00 93.06 139 ILE A N 1
ATOM 1079 C CA . ILE A 1 139 ? -9.214 -0.051 7.671 1.00 93.06 139 ILE A CA 1
ATOM 1080 C C . ILE A 1 139 ? -8.182 -1.015 7.087 1.00 93.06 139 ILE A C 1
ATOM 1082 O O . ILE A 1 139 ? -6.996 -0.729 7.193 1.00 93.06 139 ILE A O 1
ATOM 1086 N N . ASP A 1 140 ? -8.577 -2.139 6.480 1.00 94.00 140 ASP A N 1
ATOM 1087 C CA . ASP A 1 140 ? -7.589 -3.135 6.051 1.00 94.00 140 ASP A CA 1
ATOM 1088 C C . ASP A 1 140 ? -6.859 -2.696 4.773 1.00 94.00 140 ASP A C 1
ATOM 1090 O O . ASP A 1 140 ? -7.401 -2.024 3.883 1.00 94.00 140 ASP A O 1
ATOM 1094 N N . ALA A 1 141 ? -5.611 -3.138 4.647 1.00 92.31 141 ALA A N 1
ATOM 1095 C CA . ALA A 1 141 ? -4.845 -3.005 3.419 1.00 92.31 141 ALA A CA 1
ATOM 1096 C C . ALA A 1 141 ? -5.219 -4.153 2.474 1.00 92.31 141 ALA A C 1
ATOM 1098 O O . ALA A 1 141 ? -4.603 -5.220 2.470 1.00 92.31 141 ALA A O 1
ATOM 1099 N N . VAL A 1 142 ? -6.266 -3.942 1.673 1.00 93.94 142 VAL A N 1
ATOM 1100 C CA . VAL A 1 142 ? -6.655 -4.865 0.600 1.00 93.94 142 VAL A CA 1
ATOM 1101 C C . VAL A 1 142 ? -6.209 -4.285 -0.724 1.00 93.94 142 VAL A C 1
ATOM 1103 O O . VAL A 1 142 ? -6.613 -3.182 -1.084 1.00 93.94 142 VAL A O 1
ATOM 1106 N N . PHE A 1 143 ? -5.432 -5.046 -1.487 1.00 94.25 143 PHE A N 1
ATOM 1107 C CA . PHE A 1 143 ? -4.987 -4.606 -2.800 1.00 94.25 143 PHE A CA 1
ATOM 1108 C C . PHE A 1 143 ? -4.821 -5.745 -3.781 1.00 94.25 143 PHE A C 1
ATOM 1110 O O . PHE A 1 143 ? -4.471 -6.876 -3.442 1.00 94.25 143 PHE A O 1
ATOM 1117 N N . TYR A 1 144 ? -5.086 -5.420 -5.037 1.00 96.00 144 TYR A N 1
ATOM 1118 C CA . TYR A 1 144 ? -4.965 -6.353 -6.139 1.00 96.00 144 TYR A CA 1
ATOM 1119 C C . TYR A 1 144 ? -3.717 -6.038 -6.939 1.00 96.00 144 TYR A C 1
ATOM 1121 O O . TYR A 1 144 ? -3.224 -4.915 -6.956 1.00 96.00 144 TYR A O 1
ATOM 1129 N N . SER A 1 145 ? -3.227 -7.029 -7.664 1.00 96.69 145 SER A N 1
ATOM 1130 C CA . SER A 1 145 ? -2.267 -6.798 -8.736 1.00 96.69 145 SER A CA 1
ATOM 1131 C C . SER A 1 145 ? -2.857 -7.360 -9.995 1.00 96.69 145 SER A C 1
ATOM 1133 O O . SER A 1 145 ? -3.096 -8.558 -10.077 1.00 96.69 145 SER A O 1
ATOM 1135 N N . ILE A 1 146 ? -3.143 -6.469 -10.930 1.00 97.12 146 ILE A N 1
ATOM 1136 C CA . ILE A 1 146 ? -3.775 -6.745 -12.205 1.00 97.12 146 ILE A CA 1
ATOM 1137 C C . ILE A 1 146 ? -2.690 -6.613 -13.265 1.00 97.12 146 ILE A C 1
ATOM 1139 O O . ILE A 1 146 ? -2.096 -5.548 -13.462 1.00 97.12 146 ILE A O 1
ATOM 1143 N N . PHE A 1 147 ? -2.413 -7.728 -13.929 1.00 97.12 147 PHE A N 1
ATOM 1144 C CA . PHE A 1 147 ? -1.426 -7.799 -14.990 1.00 97.12 147 PHE A CA 1
ATOM 1145 C C . PHE A 1 147 ? -1.816 -6.845 -16.139 1.00 97.12 147 PHE A C 1
ATOM 1147 O O . PHE A 1 147 ? -2.990 -6.804 -16.517 1.00 97.12 147 PHE A O 1
ATOM 1154 N N . PRO A 1 148 ? -0.863 -6.110 -16.740 1.00 96.25 148 PRO A N 1
ATOM 1155 C CA . PRO A 1 148 ? 0.577 -6.229 -16.513 1.00 96.25 148 PRO A CA 1
ATOM 1156 C C . PRO A 1 148 ? 1.133 -5.367 -15.380 1.00 96.25 148 PRO A C 1
ATOM 1158 O O . PRO A 1 148 ? 2.190 -5.695 -14.870 1.00 96.25 148 PRO A O 1
ATOM 1161 N N . ASN A 1 149 ? 0.493 -4.265 -14.999 1.00 97.12 149 ASN A N 1
ATOM 1162 C CA . ASN A 1 149 ? 1.203 -3.222 -14.255 1.00 97.12 149 ASN A CA 1
ATOM 1163 C C . ASN A 1 149 ? 0.307 -2.290 -13.429 1.00 97.12 149 ASN A C 1
ATOM 1165 O O . ASN A 1 149 ? 0.643 -1.117 -13.253 1.00 97.12 149 ASN A O 1
ATOM 1169 N N . PHE A 1 150 ? -0.841 -2.778 -12.959 1.00 97.25 150 PHE A N 1
ATOM 1170 C CA . PHE A 1 150 ? -1.822 -1.971 -12.236 1.00 97.25 150 PHE A CA 1
ATOM 1171 C C . PHE A 1 150 ? -2.171 -2.596 -10.885 1.00 97.25 150 PHE A C 1
ATOM 1173 O O . PHE A 1 150 ? -2.459 -3.789 -10.815 1.00 97.25 150 PHE A O 1
ATOM 1180 N N . GLN A 1 151 ? -2.168 -1.804 -9.814 1.00 96.38 151 GLN A N 1
ATOM 1181 C CA . GLN A 1 151 ? -2.464 -2.285 -8.464 1.00 96.38 151 GLN A CA 1
ATOM 1182 C C . GLN A 1 151 ? -3.503 -1.391 -7.775 1.00 96.38 151 GLN A C 1
ATOM 1184 O O . GLN A 1 151 ? -3.146 -0.353 -7.216 1.00 96.38 151 GLN A O 1
ATOM 1189 N N . PRO A 1 152 ? -4.800 -1.739 -7.851 1.00 95.00 152 PRO A N 1
ATOM 1190 C CA . PRO A 1 152 ? -5.852 -0.993 -7.174 1.00 95.00 152 PRO A CA 1
ATOM 1191 C C . PRO A 1 152 ? -6.034 -1.444 -5.718 1.00 95.00 152 PRO A C 1
ATOM 1193 O O . PRO A 1 152 ? -6.138 -2.643 -5.441 1.00 95.00 152 PRO A O 1
ATOM 1196 N N . TRP A 1 153 ? -6.177 -0.468 -4.825 1.00 93.88 153 TRP A N 1
ATOM 1197 C CA . TRP A 1 153 ? -6.531 -0.630 -3.418 1.00 93.88 153 TRP A CA 1
ATOM 1198 C C . TRP A 1 153 ? -7.946 -0.068 -3.211 1.00 93.88 153 TRP A C 1
ATOM 1200 O O . TRP A 1 153 ? -8.158 1.147 -3.254 1.00 93.88 153 TRP A O 1
ATOM 1210 N N . PRO A 1 154 ? -8.975 -0.926 -3.096 1.00 88.88 154 PRO A N 1
ATOM 1211 C CA . PRO A 1 154 ? -10.355 -0.456 -3.019 1.00 88.88 154 PRO A CA 1
ATOM 1212 C C . PRO A 1 154 ? -10.770 0.083 -1.641 1.00 88.88 154 PRO A C 1
ATOM 1214 O O . PRO A 1 154 ? -11.863 0.648 -1.552 1.00 88.88 154 PRO A O 1
ATOM 1217 N N . THR A 1 155 ? -9.965 -0.083 -0.589 1.00 90.94 155 THR A N 1
ATOM 1218 C CA . THR A 1 155 ? -10.331 0.336 0.777 1.00 90.94 155 THR A CA 1
ATOM 1219 C C . THR A 1 155 ? -10.247 1.853 0.953 1.00 90.94 155 THR A C 1
ATOM 1221 O O . THR A 1 155 ? -9.769 2.568 0.066 1.00 90.94 155 THR A O 1
ATOM 1224 N N . LEU A 1 156 ? -10.821 2.378 2.040 1.00 87.75 156 LEU A N 1
ATOM 1225 C CA . LEU A 1 156 ? -10.851 3.823 2.294 1.00 87.75 156 LEU A CA 1
ATOM 1226 C C . LEU A 1 156 ? -9.664 4.326 3.113 1.00 87.75 156 LEU A C 1
ATOM 1228 O O . LEU A 1 156 ? -9.236 5.448 2.859 1.00 87.75 156 LEU A O 1
ATOM 1232 N N . ALA A 1 157 ? -9.095 3.515 4.011 1.00 83.81 157 ALA A N 1
ATOM 1233 C CA . ALA A 1 157 ? -7.835 3.853 4.679 1.00 83.81 157 ALA A CA 1
ATOM 1234 C C . ALA A 1 157 ? -6.665 3.976 3.706 1.00 83.81 157 ALA A C 1
ATOM 1236 O O . ALA A 1 157 ? -5.754 4.771 3.930 1.00 83.81 157 ALA A O 1
ATOM 1237 N N . TYR A 1 158 ? -6.722 3.226 2.605 1.00 84.31 158 TYR A N 1
ATOM 1238 C CA . TYR A 1 158 ? -5.693 3.200 1.576 1.00 84.31 158 TYR A CA 1
ATOM 1239 C C . TYR A 1 158 ? -6.339 3.282 0.183 1.00 84.31 158 TYR A C 1
ATOM 1241 O O . TYR A 1 158 ? -6.333 2.294 -0.549 1.00 84.31 158 TYR A O 1
ATOM 1249 N N . PRO A 1 159 ? -6.903 4.430 -0.243 1.00 89.56 159 PRO A N 1
ATOM 1250 C CA . PRO A 1 159 ? -7.607 4.553 -1.521 1.00 89.56 159 PRO A CA 1
ATOM 1251 C C . PRO A 1 159 ? -6.629 4.743 -2.697 1.00 89.56 159 PRO A C 1
ATOM 1253 O O . PRO A 1 159 ? -6.800 5.630 -3.542 1.00 89.56 159 PRO A O 1
ATOM 1256 N N . LEU A 1 160 ? -5.582 3.916 -2.717 1.00 93.38 160 LEU A N 1
ATOM 1257 C CA . LEU A 1 160 ? -4.386 4.006 -3.547 1.00 93.38 160 LEU A CA 1
ATOM 1258 C C . LEU A 1 160 ? -4.523 3.183 -4.823 1.00 93.38 160 LEU A C 1
ATOM 1260 O O . LEU A 1 160 ? -5.053 2.077 -4.854 1.00 93.38 160 LEU A O 1
ATOM 1264 N N . PHE A 1 161 ? -4.028 3.724 -5.921 1.00 95.88 161 PHE A N 1
ATOM 1265 C CA . PHE A 1 161 ? -4.036 3.055 -7.208 1.00 95.88 161 PHE A CA 1
ATOM 1266 C C . PHE A 1 161 ? -2.680 3.274 -7.854 1.00 95.88 161 PHE A C 1
ATOM 1268 O O . PHE A 1 161 ? -2.351 4.397 -8.243 1.00 95.88 161 PHE A O 1
ATOM 1275 N N . TYR A 1 162 ? -1.906 2.199 -7.980 1.00 97.44 162 TYR A N 1
ATOM 1276 C CA . TYR A 1 162 ? -0.587 2.265 -8.593 1.00 97.44 162 TYR A CA 1
ATOM 1277 C C . TYR A 1 162 ? -0.613 1.832 -10.047 1.00 97.44 162 TYR A C 1
ATOM 1279 O O . TYR A 1 162 ? -1.306 0.880 -10.420 1.00 97.44 162 TYR A O 1
ATOM 1287 N N . ARG A 1 163 ? 0.195 2.501 -10.870 1.00 97.81 163 ARG A N 1
ATOM 1288 C CA . ARG A 1 163 ? 0.525 2.045 -12.222 1.00 97.81 163 ARG A CA 1
ATOM 1289 C C . ARG A 1 163 ? 2.017 2.206 -12.485 1.00 97.81 163 ARG A C 1
ATOM 1291 O O . ARG A 1 163 ? 2.541 3.305 -12.361 1.00 97.81 163 ARG A O 1
ATOM 1298 N N . PHE A 1 164 ? 2.676 1.138 -12.923 1.00 98.00 164 PHE A N 1
ATOM 1299 C CA . PHE A 1 164 ? 4.127 1.119 -13.150 1.00 98.00 164 PHE A CA 1
ATOM 1300 C C . PHE A 1 164 ? 4.434 1.042 -14.644 1.00 98.00 164 PHE A C 1
ATOM 1302 O O . PHE A 1 164 ? 3.946 0.156 -15.340 1.00 98.00 164 PHE A O 1
ATOM 1309 N N . ARG A 1 165 ? 5.213 1.973 -15.189 1.00 97.50 165 ARG A N 1
ATOM 1310 C CA . ARG A 1 165 ? 5.461 2.062 -16.638 1.00 97.50 165 ARG A CA 1
ATOM 1311 C C . ARG A 1 165 ? 6.951 2.215 -16.916 1.00 97.50 165 ARG A C 1
ATOM 1313 O O . ARG A 1 165 ? 7.611 2.902 -16.144 1.00 97.50 165 ARG A O 1
ATOM 1320 N N . PRO A 1 166 ? 7.493 1.638 -18.000 1.00 97.19 166 PRO A N 1
ATOM 1321 C CA . PRO A 1 166 ? 8.828 2.001 -18.468 1.00 97.19 166 PRO A CA 1
ATOM 1322 C C . PRO A 1 166 ? 8.968 3.523 -18.616 1.00 97.19 166 PRO A C 1
ATOM 1324 O O . PRO A 1 166 ? 7.997 4.198 -18.975 1.00 97.19 166 PRO A O 1
ATOM 1327 N N . LEU A 1 167 ? 10.158 4.045 -18.322 1.00 97.38 167 LEU A N 1
ATOM 1328 C CA . LEU A 1 167 ? 10.548 5.398 -18.698 1.00 97.38 167 LEU A CA 1
ATOM 1329 C C . LEU A 1 167 ? 11.532 5.271 -19.857 1.00 97.38 167 LEU A C 1
ATOM 1331 O O . LEU A 1 167 ? 12.641 4.776 -19.667 1.00 97.38 167 LEU A O 1
ATOM 1335 N N . ASP A 1 168 ? 11.081 5.671 -21.045 1.00 94.44 168 ASP A N 1
ATOM 1336 C CA . ASP A 1 168 ? 11.787 5.434 -22.303 1.00 94.44 168 ASP A CA 1
ATOM 1337 C C . ASP A 1 168 ? 12.148 3.940 -22.471 1.00 94.44 168 ASP A C 1
ATOM 1339 O O . ASP A 1 168 ? 11.442 3.059 -21.967 1.00 94.44 168 ASP A O 1
ATOM 1343 N N . ASP A 1 169 ? 13.244 3.653 -23.171 1.00 93.50 169 ASP A N 1
ATOM 1344 C CA . ASP A 1 169 ? 13.781 2.299 -23.349 1.00 93.50 169 ASP A CA 1
ATOM 1345 C C . ASP A 1 169 ? 14.865 1.948 -22.306 1.00 93.50 169 ASP A C 1
ATOM 1347 O O . ASP A 1 169 ? 15.647 1.014 -22.502 1.00 93.50 169 ASP A O 1
ATOM 1351 N N . ASP A 1 170 ? 14.940 2.677 -21.183 1.00 96.12 170 ASP A N 1
ATOM 1352 C CA . ASP A 1 170 ? 15.928 2.419 -20.131 1.00 96.12 170 ASP A CA 1
ATOM 1353 C C . ASP A 1 170 ? 15.388 1.429 -19.074 1.00 96.12 170 ASP A C 1
ATOM 1355 O O . ASP A 1 170 ? 14.533 1.777 -18.256 1.00 96.12 170 ASP A O 1
ATOM 1359 N N . PRO A 1 171 ? 15.915 0.191 -18.982 1.00 93.81 171 PRO A N 1
ATOM 1360 C CA . PRO A 1 171 ? 15.490 -0.771 -17.966 1.00 93.81 171 PRO A CA 1
ATOM 1361 C C . PRO A 1 171 ? 15.920 -0.393 -16.537 1.00 93.81 171 PRO A C 1
ATOM 1363 O O . PRO A 1 171 ? 15.618 -1.144 -15.603 1.00 93.81 171 PRO A O 1
ATOM 1366 N N . ASN A 1 172 ? 16.657 0.705 -16.353 1.00 95.31 172 ASN A N 1
ATOM 1367 C CA . ASN A 1 172 ? 17.068 1.252 -15.062 1.00 95.31 172 ASN A CA 1
ATOM 1368 C C . ASN A 1 172 ? 16.117 2.310 -14.517 1.00 95.31 172 ASN A C 1
ATOM 1370 O O . ASN A 1 172 ? 16.364 2.799 -13.416 1.00 95.31 172 ASN A O 1
ATOM 1374 N N . GLN A 1 173 ? 15.095 2.698 -15.274 1.00 96.94 173 GLN A N 1
ATOM 1375 C CA . GLN A 1 173 ? 14.218 3.789 -14.892 1.00 96.94 173 GLN A CA 1
ATOM 1376 C C . GLN A 1 173 ? 12.766 3.454 -15.212 1.00 96.94 173 GLN A C 1
ATOM 1378 O O . GLN A 1 173 ? 12.446 2.735 -16.162 1.00 96.94 173 GLN A O 1
ATOM 1383 N N . CYS A 1 174 ? 11.858 3.973 -14.394 1.00 98.06 174 CYS A N 1
ATOM 1384 C CA . CYS A 1 174 ? 10.436 3.811 -14.627 1.00 98.06 174 CYS A CA 1
ATOM 1385 C C . CYS A 1 174 ? 9.627 4.996 -14.107 1.00 98.06 174 CYS A C 1
ATOM 1387 O O . CYS A 1 174 ? 10.132 5.868 -13.402 1.00 98.06 174 CYS A O 1
ATOM 1389 N N . LEU A 1 175 ? 8.348 5.005 -14.459 1.00 98.38 175 LEU A N 1
ATOM 1390 C CA . LEU A 1 175 ? 7.335 5.884 -13.901 1.00 98.38 175 LEU A CA 1
ATOM 1391 C C . LEU A 1 175 ? 6.442 5.071 -12.965 1.00 98.38 175 LEU A C 1
ATOM 1393 O O . LEU A 1 175 ? 5.910 4.032 -13.363 1.00 98.38 175 LEU A O 1
ATOM 1397 N N . MET A 1 176 ? 6.276 5.554 -11.739 1.00 98.12 176 MET A N 1
ATOM 1398 C CA . MET A 1 176 ? 5.291 5.072 -10.781 1.00 98.12 176 MET A CA 1
ATOM 1399 C C . MET A 1 176 ? 4.193 6.125 -10.662 1.00 98.12 176 MET A C 1
ATOM 1401 O O . MET A 1 176 ? 4.408 7.208 -10.121 1.00 98.12 176 MET A O 1
ATOM 1405 N N . ASP A 1 177 ? 3.015 5.817 -11.190 1.00 98.25 177 ASP A N 1
ATOM 1406 C CA . ASP A 1 177 ? 1.839 6.650 -10.990 1.00 98.25 177 ASP A CA 1
ATOM 1407 C C . ASP A 1 177 ? 1.189 6.252 -9.658 1.00 98.25 177 ASP A C 1
ATOM 1409 O O . ASP A 1 177 ? 0.876 5.079 -9.452 1.00 98.25 177 ASP A O 1
ATOM 1413 N N . ILE A 1 178 ? 0.957 7.229 -8.786 1.00 97.81 178 ILE A N 1
ATOM 1414 C CA . ILE A 1 178 ? 0.235 7.106 -7.520 1.00 97.81 178 ILE A CA 1
ATOM 1415 C C . ILE A 1 178 ? -1.041 7.924 -7.651 1.00 97.81 178 ILE A C 1
ATOM 1417 O O . ILE A 1 178 ? -1.016 9.149 -7.799 1.00 97.81 178 ILE A O 1
ATOM 1421 N N . ILE A 1 179 ? -2.172 7.234 -7.654 1.00 97.12 179 ILE A N 1
ATOM 1422 C CA . ILE A 1 179 ? -3.489 7.822 -7.865 1.00 97.12 179 ILE A CA 1
ATOM 1423 C C . ILE A 1 179 ? -4.315 7.614 -6.599 1.00 97.12 179 ILE A C 1
ATOM 1425 O O . ILE A 1 179 ? -4.443 6.487 -6.132 1.00 97.12 179 ILE A O 1
ATOM 1429 N N . ILE A 1 180 ? -4.919 8.684 -6.082 1.00 95.00 180 ILE A N 1
ATOM 1430 C CA . ILE A 1 180 ? -5.855 8.602 -4.955 1.00 95.00 180 ILE A CA 1
ATOM 1431 C C . ILE A 1 180 ? -7.277 8.750 -5.489 1.00 95.00 180 ILE A C 1
ATOM 1433 O O . ILE A 1 180 ? -7.600 9.747 -6.146 1.00 95.00 180 ILE A O 1
ATOM 1437 N N . LEU A 1 181 ? -8.123 7.749 -5.231 1.00 92.94 181 LEU A N 1
ATOM 1438 C CA . LEU A 1 181 ? -9.543 7.777 -5.587 1.00 92.94 181 LEU A CA 1
ATOM 1439 C C . LEU A 1 181 ? -10.413 7.940 -4.338 1.00 92.94 181 LEU A C 1
ATOM 1441 O O . LEU A 1 181 ? -10.787 6.952 -3.699 1.00 92.94 181 LEU A O 1
ATOM 1445 N N . ALA A 1 182 ? -10.774 9.186 -4.03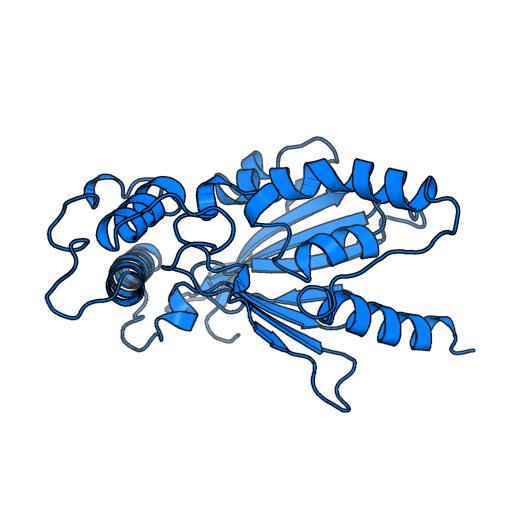9 1.00 89.44 182 ALA A N 1
ATOM 1446 C CA . ALA A 1 182 ? -11.663 9.529 -2.936 1.00 89.44 182 ALA A CA 1
ATOM 1447 C C . ALA A 1 182 ? -13.143 9.379 -3.339 1.00 89.44 182 ALA A C 1
ATOM 1449 O O . ALA A 1 182 ? -13.489 9.616 -4.507 1.00 89.44 182 ALA A O 1
ATOM 1450 N N . PRO A 1 183 ? -14.029 8.981 -2.409 1.00 89.56 183 PRO A N 1
ATOM 1451 C CA . PRO A 1 183 ? -15.465 9.042 -2.634 1.00 89.56 183 PRO A CA 1
ATOM 1452 C C . PRO A 1 183 ? -15.950 10.496 -2.719 1.00 89.56 183 PRO A C 1
ATOM 1454 O O . PRO A 1 183 ? -15.261 11.424 -2.301 1.00 89.56 183 PRO A O 1
ATOM 1457 N N . PHE A 1 184 ? -17.132 10.692 -3.297 1.00 88.31 184 PHE A N 1
ATOM 1458 C CA . PHE A 1 184 ? -17.824 11.980 -3.306 1.00 88.31 184 PHE A CA 1
ATOM 1459 C C . PHE A 1 184 ? -19.337 11.767 -3.255 1.00 88.31 184 PHE A C 1
ATOM 1461 O O . PHE A 1 184 ? -19.840 10.734 -3.704 1.00 88.31 184 PHE A O 1
ATOM 1468 N N . GLN A 1 185 ? -20.058 12.782 -2.790 1.00 87.00 185 GLN A N 1
ATOM 1469 C CA . GLN A 1 185 ? -21.514 12.852 -2.848 1.00 87.00 185 GLN A CA 1
ATOM 1470 C C . GLN A 1 185 ? -21.946 14.117 -3.597 1.00 87.00 185 GLN A C 1
ATOM 1472 O O . GLN A 1 185 ? -21.297 15.156 -3.519 1.00 87.00 185 GLN A O 1
ATOM 1477 N N . GLY A 1 186 ? -23.039 14.023 -4.357 1.00 88.56 186 GLY A N 1
ATOM 1478 C CA . GLY A 1 186 ? -23.530 15.128 -5.181 1.00 88.56 186 GLY A CA 1
ATOM 1479 C C . GLY A 1 186 ? -22.765 15.278 -6.497 1.00 88.56 186 GLY A C 1
ATOM 1480 O O . GLY A 1 186 ? -22.555 14.299 -7.219 1.00 88.56 186 GLY A O 1
ATOM 1481 N N . GLU A 1 187 ? -22.402 16.513 -6.847 1.00 90.94 187 GLU A N 1
ATOM 1482 C CA . GLU A 1 187 ? -21.675 16.798 -8.085 1.00 90.94 187 GLU A CA 1
ATOM 1483 C C . GLU A 1 187 ? -20.235 16.277 -7.999 1.00 90.94 187 GLU A C 1
ATOM 1485 O O . GLU A 1 187 ? -19.519 16.521 -7.030 1.00 90.94 187 GLU A O 1
ATOM 1490 N N . ARG A 1 188 ? -19.800 15.546 -9.030 1.00 92.94 188 ARG A N 1
ATOM 1491 C CA . ARG A 1 188 ? -18.457 14.964 -9.074 1.00 92.94 188 ARG A CA 1
ATOM 1492 C C . ARG A 1 188 ? -17.396 16.067 -9.165 1.00 92.94 188 ARG A C 1
ATOM 1494 O O . ARG A 1 188 ? -17.368 16.755 -10.187 1.00 92.94 188 ARG A O 1
ATOM 1501 N N . PRO A 1 189 ? -16.453 16.167 -8.208 1.00 92.88 189 PRO A N 1
ATOM 1502 C CA . PRO A 1 189 ? -15.362 17.125 -8.320 1.00 92.88 189 PRO A CA 1
ATOM 1503 C C . PRO A 1 189 ? -14.478 16.842 -9.549 1.00 92.88 189 PRO A C 1
ATOM 1505 O O . PRO A 1 189 ? -14.362 15.685 -9.989 1.00 92.88 189 PRO A O 1
ATOM 1508 N N . PRO A 1 190 ? -13.812 17.867 -10.109 1.00 94.94 190 PRO A N 1
ATOM 1509 C CA . PRO A 1 190 ? -12.873 17.667 -11.202 1.00 94.94 190 PRO A CA 1
ATOM 1510 C C . PRO A 1 190 ? -11.740 16.729 -10.774 1.00 94.94 190 PRO A C 1
ATOM 1512 O O . PRO A 1 190 ? -11.275 16.736 -9.637 1.00 94.94 190 PRO A O 1
ATOM 1515 N N . SER A 1 191 ? -11.289 15.892 -11.705 1.00 96.06 191 SER A N 1
ATOM 1516 C CA . SER A 1 191 ? -10.181 14.973 -11.444 1.00 96.06 191 SER A CA 1
ATOM 1517 C C . SER A 1 191 ? -8.848 15.718 -11.429 1.00 96.06 191 SER A C 1
ATOM 1519 O O . SER A 1 191 ? -8.573 16.488 -12.347 1.00 96.06 191 SER A O 1
ATOM 1521 N N . ALA A 1 192 ? -7.997 15.420 -10.448 1.00 96.44 192 ALA A N 1
ATOM 1522 C CA . ALA A 1 192 ? -6.665 15.997 -10.323 1.00 96.44 192 ALA A CA 1
ATOM 1523 C C . ALA A 1 192 ? -5.838 15.821 -11.607 1.00 96.44 192 ALA A C 1
ATOM 1525 O O . ALA A 1 192 ? -5.827 14.760 -12.250 1.00 96.44 192 ALA A O 1
ATOM 1526 N N . THR A 1 193 ? -5.104 16.858 -11.984 1.00 96.44 193 THR A N 1
ATOM 1527 C CA . THR A 1 193 ? -4.094 16.754 -13.037 1.00 96.44 193 THR A CA 1
ATOM 1528 C C . TH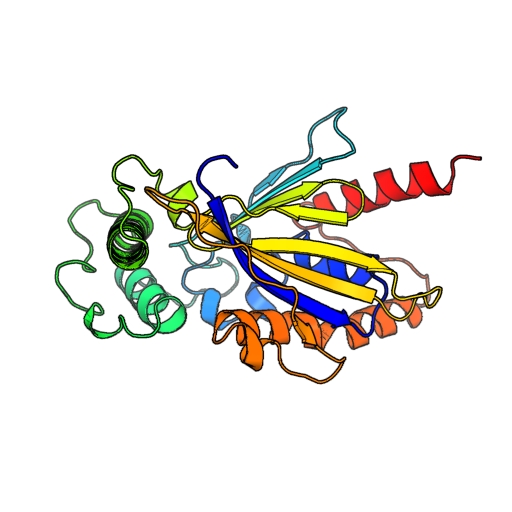R A 1 193 ? -2.851 16.051 -12.486 1.00 96.44 193 THR A C 1
ATOM 1530 O O . THR A 1 193 ? -2.530 16.244 -11.316 1.00 96.44 193 THR A O 1
ATOM 1533 N N . PRO A 1 194 ? -2.156 15.220 -13.285 1.00 96.69 194 PRO A N 1
ATOM 1534 C CA . PRO A 1 194 ? -0.915 14.600 -12.836 1.00 96.69 194 PRO A CA 1
ATOM 1535 C C . PRO A 1 194 ? 0.142 15.650 -12.463 1.00 96.69 194 PRO A C 1
ATOM 1537 O O . PRO A 1 194 ? 0.406 16.552 -13.257 1.00 96.69 194 PRO A O 1
ATOM 1540 N N . VAL A 1 195 ? 0.772 15.487 -11.301 1.00 96.75 195 VAL A N 1
ATOM 1541 C CA . VAL A 1 195 ? 1.992 16.199 -10.898 1.00 96.75 195 VAL A CA 1
ATOM 1542 C C . VAL A 1 195 ? 3.171 15.260 -11.115 1.00 96.75 195 VAL A C 1
ATOM 1544 O O . VAL A 1 195 ? 3.173 14.145 -10.599 1.00 96.75 195 VAL A O 1
ATOM 1547 N N . ILE A 1 196 ? 4.152 15.676 -11.911 1.00 96.62 196 ILE A N 1
ATOM 1548 C CA . ILE A 1 196 ? 5.356 14.877 -12.159 1.00 96.62 196 ILE A CA 1
ATOM 1549 C C . ILE A 1 196 ? 6.377 15.207 -11.076 1.00 96.62 196 ILE A C 1
ATOM 1551 O O . ILE A 1 196 ? 6.625 16.383 -10.826 1.00 96.62 196 ILE A O 1
ATOM 1555 N N . GLN A 1 197 ? 6.956 14.173 -10.472 1.00 96.56 197 GLN A N 1
ATOM 1556 C CA . GLN A 1 197 ? 8.060 14.289 -9.532 1.00 96.56 197 GLN A CA 1
ATOM 1557 C C . GLN A 1 197 ? 9.328 13.649 -10.089 1.00 96.56 197 GLN A C 1
ATOM 1559 O O . GLN A 1 197 ? 9.321 12.511 -10.576 1.00 96.56 197 GLN A O 1
ATOM 1564 N N . GLU A 1 198 ? 10.426 14.384 -9.987 1.00 96.81 198 GLU A N 1
ATOM 1565 C CA . GLU A 1 198 ? 11.755 13.943 -10.394 1.00 96.81 198 GLU A CA 1
ATOM 1566 C C . GLU A 1 198 ? 12.345 12.924 -9.402 1.00 96.81 198 GLU A C 1
ATOM 1568 O O . GLU A 1 198 ? 11.835 12.721 -8.298 1.00 96.81 198 GLU A O 1
ATOM 1573 N N . PHE A 1 199 ? 13.430 12.245 -9.793 1.00 94.94 199 PHE A N 1
ATOM 1574 C CA . PHE A 1 199 ? 13.988 11.093 -9.065 1.00 94.94 199 PHE A CA 1
ATOM 1575 C C . PHE A 1 199 ? 14.249 11.341 -7.572 1.00 94.94 199 PHE A C 1
ATOM 1577 O O . PHE A 1 199 ? 13.915 10.490 -6.752 1.00 94.94 199 PHE A O 1
ATOM 1584 N N . GLU A 1 200 ? 14.791 12.504 -7.213 1.00 93.25 200 GLU A N 1
ATOM 1585 C CA . GLU A 1 200 ? 15.164 12.838 -5.828 1.00 93.25 200 GLU A CA 1
ATOM 1586 C C . GLU A 1 200 ? 14.104 13.675 -5.093 1.00 93.25 200 GLU A C 1
ATOM 1588 O O . GLU A 1 200 ? 14.291 14.009 -3.929 1.00 93.25 200 GLU A O 1
ATOM 1593 N N . GLU A 1 201 ? 12.995 14.040 -5.745 1.00 95.69 201 GLU A N 1
ATOM 1594 C CA . GLU A 1 201 ? 11.947 14.841 -5.101 1.00 95.69 201 GLU A CA 1
ATOM 1595 C C . GLU A 1 201 ? 11.099 13.984 -4.147 1.00 95.69 201 GLU A C 1
ATOM 1597 O O . GLU A 1 201 ? 10.506 13.008 -4.607 1.00 95.69 201 GLU A O 1
ATOM 1602 N N . PRO A 1 202 ? 10.983 14.328 -2.853 1.00 94.38 202 PRO A N 1
ATOM 1603 C CA . PRO A 1 202 ? 10.176 13.552 -1.912 1.00 94.38 202 PRO A CA 1
ATOM 1604 C C . PRO A 1 202 ? 8.700 13.487 -2.317 1.00 94.38 202 PRO A C 1
ATOM 1606 O O . PRO A 1 202 ? 8.085 14.520 -2.614 1.00 94.38 202 PRO A O 1
ATOM 1609 N N . LEU A 1 203 ? 8.098 12.297 -2.269 1.00 95.31 203 LEU A N 1
ATOM 1610 C CA . LEU A 1 203 ? 6.652 12.111 -2.420 1.00 95.31 203 LEU A CA 1
ATOM 1611 C C . LEU A 1 203 ? 5.874 12.871 -1.349 1.00 95.31 203 LEU A C 1
ATOM 1613 O O . LEU A 1 203 ? 4.775 13.363 -1.625 1.00 95.31 203 LEU A O 1
ATOM 1617 N N . ALA A 1 204 ? 6.465 13.048 -0.165 1.00 92.31 204 ALA A N 1
ATOM 1618 C CA . ALA A 1 204 ? 5.903 13.854 0.916 1.00 92.31 204 ALA A CA 1
ATOM 1619 C C . ALA A 1 204 ? 5.494 15.272 0.471 1.00 92.31 204 ALA A C 1
ATOM 1621 O O . ALA A 1 204 ? 4.469 15.786 0.918 1.00 92.31 204 ALA A O 1
ATOM 1622 N N . ASN A 1 205 ? 6.211 15.876 -0.487 1.00 91.75 205 ASN A N 1
ATOM 1623 C CA . ASN A 1 205 ? 5.883 17.207 -1.013 1.00 91.75 205 ASN A CA 1
ATOM 1624 C C . ASN A 1 205 ? 4.505 17.267 -1.692 1.00 91.75 205 ASN A C 1
ATOM 1626 O O . ASN A 1 205 ? 3.887 18.329 -1.730 1.00 91.75 205 ASN A O 1
ATOM 1630 N N . ALA A 1 206 ? 4.040 16.152 -2.261 1.00 91.88 206 ALA A N 1
ATOM 1631 C CA . ALA A 1 206 ? 2.771 16.074 -2.981 1.00 91.88 206 ALA A CA 1
ATOM 1632 C C . ALA A 1 206 ? 1.684 15.304 -2.212 1.00 91.88 206 ALA A C 1
ATOM 1634 O O . ALA A 1 206 ? 0.501 15.516 -2.472 1.00 91.88 206 ALA A O 1
ATOM 1635 N N . LEU A 1 207 ? 2.070 14.408 -1.296 1.00 91.25 207 LEU A N 1
ATOM 1636 C CA . LEU A 1 207 ? 1.167 13.459 -0.634 1.00 91.25 207 LEU A CA 1
ATOM 1637 C C . LEU A 1 207 ? 1.200 13.523 0.905 1.00 91.25 207 LEU A C 1
ATOM 1639 O O . LEU A 1 207 ? 0.486 12.759 1.552 1.00 91.25 207 LEU A O 1
ATOM 1643 N N . GLY A 1 208 ? 1.998 14.409 1.510 1.00 87.69 208 GLY A N 1
ATOM 1644 C CA . GLY A 1 208 ? 2.117 14.532 2.967 1.00 87.69 208 GLY A CA 1
ATOM 1645 C C . GLY A 1 208 ? 2.632 13.248 3.624 1.00 87.69 208 GLY A C 1
ATOM 1646 O O . GLY A 1 208 ? 3.521 12.594 3.085 1.00 87.69 208 GLY A O 1
ATOM 1647 N N . VAL A 1 209 ? 2.038 12.857 4.758 1.00 82.62 209 VAL A N 1
ATOM 1648 C CA . VAL A 1 209 ? 2.434 11.669 5.548 1.00 82.62 209 VAL A CA 1
ATOM 1649 C C . VAL A 1 209 ? 2.418 10.378 4.723 1.00 82.62 209 VAL A C 1
ATOM 1651 O O . VAL A 1 209 ? 3.326 9.560 4.827 1.00 82.62 209 VAL A O 1
ATOM 1654 N N . LEU A 1 210 ? 1.431 10.206 3.838 1.00 86.75 210 LEU A N 1
ATOM 1655 C CA . LEU A 1 210 ? 1.405 9.071 2.910 1.00 86.75 210 LEU A CA 1
ATOM 1656 C C . LEU A 1 210 ? 2.653 9.059 2.014 1.00 86.75 210 LEU A C 1
ATOM 1658 O O . LEU A 1 210 ? 3.219 8.004 1.746 1.00 86.75 210 LEU A O 1
ATOM 1662 N N . GLY A 1 211 ? 3.083 10.232 1.552 1.00 91.69 211 GLY A N 1
ATOM 1663 C CA . GLY A 1 211 ? 4.298 10.371 0.762 1.00 91.69 211 GLY A CA 1
ATOM 1664 C C . GLY A 1 211 ? 5.555 9.991 1.540 1.00 91.69 211 GLY A C 1
ATOM 1665 O O . GLY A 1 211 ? 6.415 9.332 0.971 1.00 91.69 211 GLY A O 1
ATOM 1666 N N . GLU A 1 212 ? 5.635 10.315 2.834 1.00 89.44 212 GLU A N 1
ATOM 1667 C CA . GLU A 1 212 ? 6.759 9.910 3.694 1.00 89.44 212 GLU A CA 1
ATOM 1668 C C . GLU A 1 212 ? 6.877 8.385 3.818 1.00 89.44 212 GLU A C 1
ATOM 1670 O O . GLU A 1 212 ? 7.985 7.851 3.796 1.00 89.44 212 GLU A O 1
ATOM 1675 N N . ILE A 1 213 ? 5.746 7.678 3.913 1.00 88.38 213 ILE A N 1
ATOM 1676 C CA . ILE A 1 213 ? 5.711 6.208 3.934 1.00 88.38 213 ILE A CA 1
ATOM 1677 C C . ILE A 1 213 ? 6.199 5.657 2.588 1.00 88.38 213 ILE A C 1
ATOM 1679 O O . ILE A 1 213 ? 7.110 4.837 2.556 1.00 88.38 213 ILE A O 1
ATOM 1683 N N . LEU A 1 214 ? 5.665 6.158 1.471 1.00 92.62 214 LEU A N 1
ATOM 1684 C CA . LEU A 1 214 ? 6.059 5.694 0.135 1.00 92.62 214 LEU A CA 1
ATOM 1685 C C . LEU A 1 214 ? 7.523 6.017 -0.202 1.00 92.62 214 LEU A C 1
ATOM 1687 O O . LEU A 1 214 ? 8.178 5.255 -0.916 1.00 92.62 214 LEU A O 1
ATOM 1691 N N . ASP A 1 215 ? 8.063 7.123 0.314 1.00 93.81 215 ASP A N 1
ATOM 1692 C CA . ASP A 1 215 ? 9.480 7.461 0.172 1.00 93.81 215 ASP A CA 1
ATOM 1693 C C . ASP A 1 215 ? 10.381 6.401 0.849 1.00 93.81 215 ASP A C 1
ATOM 1695 O O . ASP A 1 215 ? 11.467 6.116 0.333 1.00 93.81 215 ASP A O 1
ATOM 1699 N N . GLN A 1 216 ? 9.927 5.753 1.935 1.00 92.69 216 GLN A N 1
ATOM 1700 C CA . GLN A 1 216 ? 10.653 4.649 2.591 1.00 92.69 216 GLN A CA 1
ATOM 1701 C C . GLN A 1 216 ? 10.758 3.421 1.676 1.00 92.69 216 GLN A C 1
ATOM 1703 O O . GLN A 1 216 ? 11.837 2.835 1.566 1.00 92.69 216 GLN A O 1
ATOM 1708 N N . ASP A 1 217 ? 9.694 3.068 0.949 1.00 92.00 217 ASP A N 1
ATOM 1709 C CA . ASP A 1 217 ? 9.737 1.989 -0.051 1.00 92.00 217 ASP A CA 1
ATOM 1710 C C . ASP A 1 217 ? 10.682 2.344 -1.201 1.00 92.00 217 ASP A C 1
ATOM 1712 O O . ASP A 1 217 ? 11.561 1.569 -1.602 1.00 92.00 217 ASP A O 1
ATOM 1716 N N . CYS A 1 218 ? 10.542 3.571 -1.709 1.00 92.62 218 CYS A N 1
ATOM 1717 C CA . CYS A 1 218 ? 11.302 4.070 -2.847 1.00 92.62 218 CYS A CA 1
ATOM 1718 C C . CYS A 1 218 ? 12.817 4.084 -2.586 1.00 92.62 218 CYS A C 1
ATOM 1720 O O . CYS A 1 218 ? 13.602 3.805 -3.501 1.00 92.62 218 CYS A O 1
ATOM 1722 N N . ALA A 1 219 ? 13.237 4.359 -1.347 1.00 92.81 219 ALA A N 1
ATOM 1723 C CA . ALA A 1 219 ? 14.642 4.425 -0.949 1.00 92.81 219 ALA A CA 1
ATOM 1724 C C . ALA A 1 219 ? 15.403 3.103 -1.172 1.00 92.81 219 ALA A C 1
ATOM 1726 O O . ALA A 1 219 ? 16.605 3.115 -1.458 1.00 92.81 219 ALA A O 1
ATOM 1727 N N . HIS A 1 220 ? 14.715 1.959 -1.110 1.00 91.75 220 HIS A N 1
ATOM 1728 C CA . HIS A 1 220 ? 15.341 0.638 -1.200 1.00 91.75 220 HIS A CA 1
ATOM 1729 C C . HIS A 1 220 ? 15.525 0.134 -2.638 1.00 91.75 220 HIS A C 1
ATOM 1731 O O . HIS A 1 220 ? 16.377 -0.724 -2.888 1.00 91.75 220 HIS A O 1
ATOM 1737 N N . ILE A 1 221 ? 14.799 0.693 -3.613 1.00 94.56 221 ILE A N 1
ATOM 1738 C CA . ILE A 1 221 ? 14.757 0.195 -5.000 1.00 94.56 221 ILE A CA 1
ATOM 1739 C C . ILE A 1 221 ? 16.146 0.101 -5.641 1.00 94.56 221 ILE A C 1
ATOM 1741 O O . ILE A 1 221 ? 16.474 -0.904 -6.281 1.00 94.56 221 ILE A O 1
ATOM 1745 N N . ARG A 1 222 ? 16.997 1.118 -5.445 1.00 93.31 222 ARG A N 1
ATOM 1746 C CA . ARG A 1 222 ? 18.367 1.120 -5.990 1.00 93.31 222 ARG A CA 1
ATOM 1747 C C . ARG A 1 222 ? 19.187 -0.046 -5.445 1.00 93.31 222 ARG A C 1
ATOM 1749 O O . ARG A 1 222 ? 19.875 -0.722 -6.211 1.00 93.31 222 ARG A O 1
ATOM 1756 N N . ALA A 1 223 ? 19.100 -0.284 -4.137 1.00 93.75 223 ALA A N 1
ATOM 1757 C CA . ALA A 1 223 ? 19.832 -1.349 -3.464 1.00 93.75 223 ALA A CA 1
ATOM 1758 C C . ALA A 1 223 ? 19.323 -2.732 -3.890 1.00 93.75 223 ALA A C 1
ATOM 1760 O O . ALA A 1 223 ? 20.135 -3.597 -4.214 1.00 93.75 223 ALA A O 1
ATOM 1761 N N . ILE A 1 224 ? 18.002 -2.915 -3.989 1.00 92.25 224 ILE A N 1
ATOM 1762 C CA . ILE A 1 224 ? 17.381 -4.159 -4.468 1.00 92.25 224 ILE A CA 1
ATOM 1763 C C . ILE A 1 224 ? 17.872 -4.483 -5.884 1.00 92.25 224 ILE A C 1
ATOM 1765 O O . ILE A 1 224 ? 18.376 -5.577 -6.147 1.00 92.25 224 ILE A O 1
ATOM 1769 N N . GLN A 1 225 ? 17.813 -3.513 -6.800 1.00 92.31 225 GLN A N 1
ATOM 1770 C CA . GLN A 1 225 ? 18.255 -3.712 -8.179 1.00 92.31 225 GLN A CA 1
ATOM 1771 C C . GLN A 1 225 ? 19.763 -3.978 -8.288 1.00 92.31 225 GLN A C 1
ATOM 1773 O O . GLN A 1 225 ? 20.183 -4.832 -9.075 1.00 92.31 225 GLN A O 1
ATOM 1778 N N . ALA A 1 226 ? 20.585 -3.285 -7.495 1.00 93.44 226 ALA A N 1
ATOM 1779 C CA . ALA A 1 226 ? 22.018 -3.551 -7.413 1.00 93.44 226 ALA A CA 1
ATOM 1780 C C . ALA A 1 226 ? 22.303 -4.964 -6.874 1.00 93.44 226 ALA A C 1
ATOM 1782 O O . ALA A 1 226 ? 23.129 -5.676 -7.445 1.00 93.44 226 ALA A O 1
ATOM 1783 N N . GLY A 1 227 ? 21.575 -5.402 -5.843 1.00 93.75 227 GLY A N 1
ATOM 1784 C CA . GLY A 1 227 ? 21.670 -6.743 -5.267 1.00 93.75 227 GLY A CA 1
ATOM 1785 C C . GLY A 1 227 ? 21.335 -7.836 -6.281 1.00 93.75 227 GLY A C 1
ATOM 1786 O O . GLY A 1 227 ? 22.139 -8.745 -6.490 1.00 93.75 227 GLY A O 1
ATOM 1787 N N . MET A 1 228 ? 20.221 -7.698 -7.006 1.00 91.94 228 MET A N 1
ATOM 1788 C CA . MET A 1 228 ? 19.849 -8.634 -8.077 1.00 91.94 228 MET A CA 1
ATOM 1789 C C . MET A 1 228 ? 20.915 -8.713 -9.181 1.00 91.94 228 MET A C 1
ATOM 1791 O O . MET A 1 228 ? 21.194 -9.783 -9.722 1.00 91.94 228 MET A O 1
ATOM 1795 N N . ARG A 1 229 ? 21.568 -7.589 -9.504 1.00 91.50 229 ARG A N 1
ATOM 1796 C CA . ARG A 1 229 ? 22.677 -7.557 -10.472 1.00 91.50 229 ARG A CA 1
ATOM 1797 C C . ARG A 1 229 ? 23.954 -8.173 -9.936 1.00 91.50 229 ARG A C 1
ATOM 1799 O O . ARG A 1 229 ? 24.682 -8.778 -10.718 1.00 91.50 229 ARG A O 1
ATOM 1806 N N . ALA A 1 230 ? 24.235 -8.025 -8.650 1.00 94.12 230 ALA A N 1
ATOM 1807 C CA . ALA A 1 230 ? 25.427 -8.567 -8.016 1.00 94.12 230 ALA A CA 1
ATOM 1808 C C . ALA A 1 230 ? 25.309 -10.072 -7.719 1.00 94.12 230 ALA A C 1
ATOM 1810 O O . ALA A 1 230 ? 26.333 -10.750 -7.662 1.00 94.12 230 ALA A O 1
ATOM 1811 N N . ALA A 1 231 ? 24.088 -10.608 -7.587 1.00 93.31 231 ALA A N 1
ATOM 1812 C CA . ALA A 1 231 ? 23.836 -12.021 -7.303 1.00 93.31 231 ALA A CA 1
ATOM 1813 C C . ALA A 1 231 ? 24.606 -12.942 -8.267 1.00 93.31 231 ALA A C 1
ATOM 1815 O O . ALA A 1 231 ? 24.531 -12.788 -9.492 1.00 93.31 231 ALA A O 1
ATOM 1816 N N . ARG A 1 232 ? 25.379 -13.887 -7.720 1.00 92.25 232 ARG A N 1
ATOM 1817 C CA . ARG A 1 232 ? 26.302 -14.735 -8.495 1.00 92.25 232 ARG A CA 1
ATOM 1818 C C . ARG A 1 232 ? 25.567 -15.657 -9.466 1.00 92.25 232 ARG A C 1
ATOM 1820 O O . ARG A 1 232 ? 25.994 -15.804 -10.605 1.00 92.25 232 ARG A O 1
ATOM 1827 N N . ASP A 1 233 ? 24.492 -16.278 -9.003 1.00 92.38 233 ASP A N 1
ATOM 1828 C CA . ASP A 1 233 ? 23.685 -17.262 -9.732 1.00 92.38 233 ASP A CA 1
ATOM 1829 C C . ASP A 1 233 ? 22.489 -16.645 -10.474 1.00 92.38 233 ASP A C 1
ATOM 1831 O O . ASP A 1 233 ? 21.820 -17.345 -11.231 1.00 92.38 233 ASP A O 1
ATOM 1835 N N . LYS A 1 234 ? 22.245 -15.336 -10.294 1.00 88.75 234 LYS A N 1
ATOM 1836 C CA . LYS A 1 234 ? 21.087 -14.606 -10.840 1.00 88.75 234 LYS A CA 1
ATOM 1837 C C . LYS A 1 234 ? 19.743 -15.217 -10.425 1.00 88.75 234 LYS A C 1
ATOM 1839 O O . LYS A 1 234 ? 18.767 -15.096 -11.162 1.00 88.75 234 LYS A O 1
ATOM 1844 N N . GLN A 1 235 ? 19.692 -15.858 -9.258 1.00 87.69 235 GLN A N 1
ATOM 1845 C CA . GLN A 1 235 ? 18.463 -16.404 -8.692 1.00 87.69 235 GLN A CA 1
ATOM 1846 C C . GLN A 1 235 ? 17.977 -15.559 -7.514 1.00 87.69 235 GLN A C 1
ATOM 1848 O O . GLN A 1 235 ? 18.763 -14.918 -6.817 1.00 87.69 235 GLN A O 1
ATOM 1853 N N . LEU A 1 236 ? 16.661 -15.561 -7.304 1.00 85.75 236 LEU A N 1
ATOM 1854 C CA . LEU A 1 236 ? 16.013 -14.921 -6.167 1.00 85.75 236 LEU A CA 1
ATOM 1855 C C . LEU A 1 236 ? 15.329 -16.002 -5.330 1.00 85.75 236 LEU A C 1
ATOM 1857 O O . LEU A 1 236 ? 14.509 -16.764 -5.846 1.00 85.75 236 LEU A O 1
ATOM 1861 N N . ASN A 1 237 ? 15.671 -16.065 -4.045 1.00 88.06 237 ASN A N 1
ATOM 1862 C CA . ASN A 1 237 ? 14.977 -16.922 -3.092 1.00 88.06 237 ASN A CA 1
ATOM 1863 C C . ASN A 1 237 ? 13.753 -16.171 -2.578 1.00 88.06 237 ASN A C 1
ATOM 1865 O O . ASN A 1 237 ? 13.885 -15.078 -2.040 1.00 88.06 237 ASN A O 1
ATOM 1869 N N . LEU A 1 238 ? 12.582 -16.765 -2.775 1.00 91.25 238 LEU A N 1
ATOM 1870 C CA . LEU A 1 238 ? 11.294 -16.172 -2.442 1.00 91.25 238 LEU A CA 1
ATOM 1871 C C . LEU A 1 238 ? 10.615 -17.018 -1.362 1.00 91.25 238 LEU A C 1
ATOM 1873 O O . LEU A 1 238 ? 10.555 -18.243 -1.498 1.00 91.25 238 LEU A O 1
ATOM 1877 N N . ALA A 1 239 ? 10.063 -16.380 -0.333 1.00 90.88 239 ALA A N 1
ATOM 1878 C CA . ALA A 1 239 ? 9.333 -17.022 0.755 1.00 90.88 239 ALA A CA 1
ATOM 1879 C C . ALA A 1 239 ? 8.135 -17.823 0.228 1.00 90.88 239 ALA A C 1
ATOM 1881 O O . ALA A 1 239 ? 7.406 -17.374 -0.661 1.00 90.88 239 ALA A O 1
ATOM 1882 N N . GLU A 1 240 ? 7.906 -19.027 0.753 1.00 91.69 240 GLU A N 1
ATOM 1883 C CA . GLU A 1 240 ? 6.915 -19.962 0.198 1.00 91.69 240 GLU A CA 1
ATOM 1884 C C . GLU A 1 240 ? 5.480 -19.411 0.199 1.00 91.69 240 GLU A C 1
ATOM 1886 O O . GLU A 1 240 ? 4.731 -19.654 -0.751 1.00 91.69 240 GLU A O 1
ATOM 1891 N N . TYR A 1 241 ? 5.108 -18.617 1.201 1.00 92.81 241 TYR A N 1
ATOM 1892 C CA . TYR A 1 241 ? 3.760 -18.068 1.309 1.00 92.81 241 TYR A CA 1
ATOM 1893 C C . TYR A 1 241 ? 3.691 -16.591 0.898 1.00 92.81 241 TYR A C 1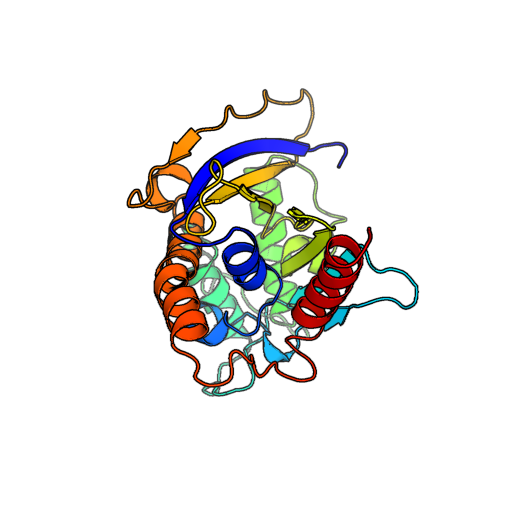
ATOM 1895 O O . TYR A 1 241 ? 2.971 -16.251 -0.043 1.00 92.81 241 TYR A O 1
ATOM 1903 N N . GLN A 1 242 ? 4.498 -15.733 1.519 1.00 91.94 242 GLN A N 1
ATOM 1904 C CA . GLN A 1 242 ? 4.428 -14.277 1.367 1.00 91.94 242 GLN A CA 1
ATOM 1905 C C . GLN A 1 242 ? 4.770 -13.807 -0.057 1.00 91.94 242 GLN A C 1
ATOM 1907 O O . GLN A 1 242 ? 4.078 -12.967 -0.626 1.00 91.94 242 GLN A O 1
ATOM 1912 N N . ASP A 1 243 ? 5.741 -14.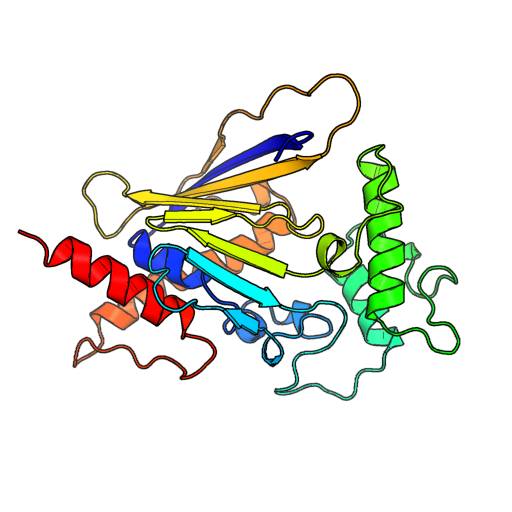451 -0.709 1.00 93.69 243 ASP A N 1
ATOM 1913 C CA . ASP A 1 243 ? 6.126 -14.124 -2.089 1.00 93.69 243 ASP A CA 1
ATOM 1914 C C . ASP A 1 243 ? 5.346 -14.926 -3.148 1.00 93.69 243 ASP A C 1
ATOM 1916 O O . ASP A 1 243 ? 5.727 -14.995 -4.325 1.00 93.69 243 ASP A O 1
ATOM 1920 N N . SER A 1 244 ? 4.244 -15.580 -2.768 1.00 95.19 244 SER A N 1
ATOM 1921 C CA . SER A 1 244 ? 3.438 -16.383 -3.701 1.00 95.19 244 SER A CA 1
ATOM 1922 C C . SER A 1 244 ? 2.892 -15.551 -4.862 1.00 95.19 244 SER A C 1
ATOM 1924 O O . SER A 1 244 ? 2.878 -16.021 -6.005 1.00 95.19 244 SER A O 1
ATOM 1926 N N . ARG A 1 245 ? 2.524 -14.293 -4.597 1.00 96.25 245 ARG A N 1
ATOM 1927 C CA . ARG A 1 245 ? 2.027 -13.343 -5.600 1.00 96.25 245 ARG A CA 1
ATOM 1928 C C . ARG A 1 245 ? 3.130 -12.832 -6.523 1.00 96.25 245 ARG A C 1
ATOM 1930 O O . ARG A 1 245 ? 2.898 -12.779 -7.730 1.00 96.25 245 ARG A O 1
ATOM 1937 N N . VAL A 1 246 ? 4.325 -12.551 -5.988 1.00 95.38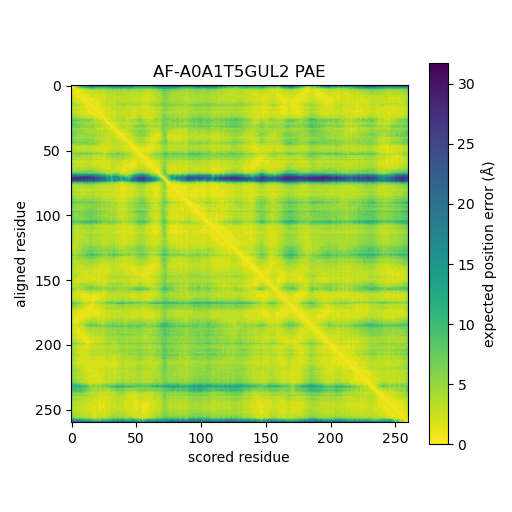 246 VAL A N 1
ATOM 1938 C CA . VAL A 1 246 ? 5.528 -12.220 -6.779 1.00 95.38 246 VAL A CA 1
ATOM 1939 C C . VAL A 1 246 ? 5.803 -13.358 -7.765 1.00 95.38 246 VAL A C 1
ATOM 1941 O O . VAL A 1 246 ? 5.843 -13.151 -8.979 1.00 95.38 246 VAL A O 1
ATOM 1944 N N . ARG A 1 247 ? 5.881 -14.605 -7.272 1.00 95.12 247 ARG A N 1
ATOM 1945 C CA . ARG A 1 247 ? 6.064 -15.790 -8.131 1.00 95.12 247 ARG A CA 1
ATOM 1946 C C . ARG A 1 247 ? 4.966 -15.927 -9.177 1.00 95.12 247 ARG A C 1
ATOM 1948 O O . ARG A 1 247 ? 5.264 -16.231 -10.330 1.00 95.12 247 ARG A O 1
ATOM 1955 N N . HIS A 1 248 ? 3.707 -15.755 -8.784 1.00 96.25 248 HIS A N 1
ATOM 1956 C CA . HIS A 1 248 ? 2.571 -15.844 -9.696 1.00 96.25 248 HIS A CA 1
ATOM 1957 C C . HIS A 1 248 ? 2.684 -14.825 -10.835 1.00 96.25 248 HIS A C 1
ATOM 1959 O O . HIS A 1 248 ? 2.569 -15.198 -12.001 1.00 96.25 248 HIS A O 1
ATOM 1965 N N . TYR A 1 249 ? 2.986 -13.568 -10.507 1.00 96.75 249 TYR A N 1
ATOM 1966 C CA . TYR A 1 249 ? 3.168 -12.499 -11.482 1.00 96.75 249 TYR A CA 1
ATOM 1967 C C . TYR A 1 249 ? 4.318 -12.790 -12.458 1.00 96.75 249 TYR A C 1
ATOM 1969 O O . TYR A 1 249 ? 4.118 -12.739 -13.674 1.00 96.75 249 TYR A O 1
ATOM 1977 N N . HIS A 1 250 ? 5.497 -13.166 -11.950 1.00 95.19 250 HIS A N 1
ATOM 1978 C CA . HIS A 1 250 ? 6.668 -13.438 -12.792 1.00 95.19 250 HIS A CA 1
ATOM 1979 C C . HIS A 1 250 ? 6.514 -14.691 -13.664 1.00 95.19 250 HIS A C 1
ATOM 1981 O O . HIS A 1 250 ? 7.033 -14.713 -14.779 1.00 95.19 250 HIS A O 1
ATOM 1987 N N . ARG A 1 251 ? 5.751 -15.706 -13.228 1.00 94.94 251 ARG A N 1
ATOM 1988 C CA . ARG A 1 251 ? 5.376 -16.843 -14.093 1.00 94.94 251 ARG A CA 1
ATOM 1989 C C . ARG A 1 251 ? 4.516 -16.384 -15.268 1.00 94.94 251 ARG A C 1
ATOM 1991 O O . ARG A 1 251 ? 4.856 -16.684 -16.408 1.00 94.94 251 ARG A O 1
ATOM 1998 N N . THR A 1 252 ? 3.460 -15.609 -15.005 1.00 96.62 252 THR A N 1
ATOM 1999 C CA . THR A 1 252 ? 2.609 -15.042 -16.064 1.00 96.62 252 THR A CA 1
ATOM 2000 C C . THR A 1 252 ? 3.424 -14.182 -17.023 1.00 96.62 252 THR A C 1
ATOM 2002 O O . THR A 1 252 ? 3.303 -14.325 -18.236 1.00 96.62 252 THR A O 1
ATOM 2005 N N . LEU A 1 253 ? 4.284 -13.307 -16.499 1.00 95.69 253 LEU A N 1
ATOM 2006 C CA . LEU A 1 253 ? 5.160 -12.472 -17.314 1.00 95.69 253 LEU A CA 1
ATOM 2007 C C . LEU A 1 253 ? 6.090 -13.313 -18.200 1.00 95.69 253 LEU A C 1
ATOM 2009 O O . LEU A 1 253 ? 6.221 -13.025 -19.388 1.00 95.69 253 LEU A O 1
ATOM 2013 N N . GLY A 1 254 ? 6.708 -14.355 -17.638 1.00 95.38 254 GLY A N 1
ATOM 2014 C CA . GLY A 1 254 ? 7.590 -15.264 -18.366 1.00 95.38 254 GLY A CA 1
ATOM 2015 C C . GLY A 1 254 ? 6.901 -15.936 -19.554 1.00 95.38 254 GLY A C 1
ATOM 2016 O O . GLY A 1 254 ? 7.499 -16.028 -20.621 1.00 95.38 254 GLY A O 1
ATOM 2017 N N . GLU A 1 255 ? 5.629 -16.323 -19.415 1.00 95.25 255 GLU A N 1
ATOM 2018 C CA . GLU A 1 255 ? 4.835 -16.885 -20.518 1.00 95.25 255 GLU A CA 1
ATOM 2019 C C . GLU A 1 255 ? 4.635 -15.890 -21.672 1.00 95.25 255 GLU A C 1
ATOM 2021 O O . GLU A 1 255 ? 4.689 -16.291 -22.831 1.00 95.25 255 GLU A O 1
ATOM 2026 N N . TYR A 1 256 ? 4.432 -14.600 -21.380 1.00 95.62 256 TYR A N 1
ATOM 2027 C CA . TYR A 1 256 ? 4.310 -13.565 -22.416 1.00 95.62 256 TYR A CA 1
ATOM 2028 C C . TYR A 1 256 ? 5.648 -13.215 -23.070 1.00 95.62 256 TYR A C 1
ATOM 2030 O O . TYR A 1 256 ? 5.669 -12.906 -24.254 1.00 95.62 256 TYR A O 1
ATOM 2038 N N . ILE A 1 257 ? 6.755 -13.259 -22.322 1.00 94.00 257 ILE A N 1
ATOM 2039 C CA . ILE A 1 257 ? 8.100 -13.010 -22.869 1.00 94.00 257 ILE A CA 1
ATOM 2040 C C . ILE A 1 257 ? 8.568 -14.183 -23.739 1.00 94.00 257 ILE A C 1
ATOM 2042 O O . ILE A 1 257 ? 9.259 -13.973 -24.730 1.00 94.00 257 ILE A O 1
ATOM 2046 N N . ALA A 1 258 ? 8.218 -15.414 -23.361 1.00 93.50 258 ALA A N 1
ATOM 2047 C CA . ALA A 1 258 ? 8.570 -16.616 -24.112 1.00 93.50 258 ALA A CA 1
ATOM 2048 C C . ALA A 1 258 ? 7.652 -16.871 -25.320 1.00 93.50 258 ALA A C 1
ATOM 2050 O O . ALA A 1 258 ? 7.970 -17.726 -26.149 1.00 93.50 258 ALA A O 1
ATOM 2051 N N . ALA A 1 259 ? 6.512 -16.179 -25.406 1.00 81.56 259 ALA A N 1
ATOM 2052 C CA . ALA A 1 259 ? 5.630 -16.263 -26.559 1.00 81.56 259 ALA A CA 1
ATOM 2053 C C . ALA A 1 259 ? 6.329 -15.663 -27.801 1.00 81.56 259 ALA A C 1
ATOM 2055 O O . ALA A 1 259 ? 6.940 -14.600 -27.685 1.00 81.56 259 ALA A O 1
ATOM 2056 N N . PRO A 1 260 ? 6.278 -16.350 -28.956 1.00 57.25 260 PRO A N 1
ATOM 2057 C CA . PRO A 1 260 ? 6.942 -15.925 -30.189 1.00 57.25 260 PRO A CA 1
ATOM 2058 C C . PRO A 1 260 ? 6.334 -14.668 -30.821 1.00 57.25 260 PRO A C 1
ATOM 2060 O O . PRO A 1 260 ? 5.123 -14.413 -30.615 1.00 57.25 260 PRO A O 1
#

Nearest PDB structures (foldseek):
  6zgp-assembly2_E  TM=7.033E-01  e=2.235E-05  Acinetobacter baumannii
  6zgp-assembly2_F  TM=6.772E-01  e=5.065E-05  Acinetobacter baumannii
  6zgp-assembly4_J  TM=6.902E-01  e=2.601E-04  Acinetobacter baumannii
  6y8s-assembly1_A  TM=6.760E-01  e=3.916E-04  Acinetobacter baumannii
  6y8j-assembly1_A-3  TM=6.951E-01  e=6.250E-04  Acinetobacter baumannii

Foldseek 3Di:
DPQWFFPAKEKEKAQAALLLLVLLVQFQLCCCVLVVLQQLFKQRVPKAKADDPPDLFKIKIKIGGQHGHPVDDDDDDSLNSLQSCCVQQVPPRNVCNVPPLQDDDVPDGSLNSNLVVQQVVLCVVQVHDCVVPDSSLADIQMWMGGPPFWIAGNHDSDRWIWGWAPDPPDNRIIIIMITGIRGHPDDHDHHDDYDYHYHPRQLCVRVNSVSVSVVSSSVCSVVSRVCCVVDPVSDDDDDPGRCPSVVSNVVSVVVVVPDD

InterPro domains:
  IPR015879 Aromatic-ring-hydroxylating dioxygenase, alpha subunit, C-terminal domain [PF00848] (14-258)

pLDDT: mean 91.7, std 6.87, range [54.53, 98.38]

Solvent-accessible surface area (backbone atoms only — not comparable to full-atom values): 14311 Å² total; per-residue (Å²): 122,83,61,52,38,35,71,38,30,38,34,34,38,39,72,26,29,31,64,64,56,46,54,70,72,61,50,54,74,61,42,56,81,68,40,55,86,46,30,55,20,34,14,47,78,72,38,46,74,47,76,51,90,96,42,70,52,47,35,39,38,39,30,46,45,47,36,48,28,75,90,78,59,67,97,71,53,59,61,53,27,34,45,47,44,33,63,75,74,34,83,92,45,54,80,42,57,89,28,78,80,56,48,79,57,94,89,55,49,32,39,57,42,48,26,49,54,50,41,54,50,49,24,62,76,54,64,43,92,50,89,88,58,50,48,62,47,37,51,18,54,39,36,35,43,37,65,92,43,37,32,50,20,86,15,65,68,45,27,40,33,38,37,45,34,70,38,80,92,43,71,56,25,12,34,40,34,45,32,32,52,42,69,60,62,86,80,80,66,80,61,46,69,75,44,80,36,55,72,87,55,64,43,31,82,83,50,43,73,64,12,52,56,52,42,50,60,57,66,45,43,50,56,52,54,49,47,59,68,64,40,89,84,65,73,82,91,69,55,85,63,73,35,42,54,53,53,48,50,51,51,44,50,48,54,63,69,70,51,131

Secondary structure (DSSP, 8-state):
-TTEEEEEEEEEEESS-HHHHHHHTS-STTHHHH-GGGGGTB-STT-EEEE-TT--SEEEEEE-BSS--STT-----HHHHHHHHHHHHSTT-GGGTT-GGGS--TT--HHHHHHHHHHHHHHHHHT---TT--HHHHHSEEEEEETTTEEE--SSS--EEEEEEEETTEEEEEEEEEEEEEE--SSPPPPPPPEEE-TTS-THHHHTHHHHHHHHHHHHHHHHHHHHHH-SS------TTTTHHHHHHHHHHHHHHH--

Mean predicted aligned error: 4.46 Å

Radius of gyration: 19.15 Å; Cα contacts (8 Å, |Δi|>4): 478; chains: 1; bounding box: 50×39×57 Å